Protein AF-A0A7C2X4K6-F1 (afdb_monomer)

Mean predicted aligned error: 15.45 Å

Structure (mmCIF, N/CA/C/O backbone):
data_AF-A0A7C2X4K6-F1
#
_entry.id   AF-A0A7C2X4K6-F1
#
loop_
_atom_site.group_PDB
_atom_site.id
_atom_site.type_symbol
_atom_site.label_atom_id
_atom_site.label_alt_id
_atom_site.label_comp_id
_atom_site.label_asym_id
_atom_site.label_entity_id
_atom_site.label_seq_id
_atom_site.pdbx_PDB_ins_code
_atom_site.Cartn_x
_atom_site.Cartn_y
_atom_site.Cartn_z
_atom_site.occupancy
_atom_site.B_iso_or_equiv
_atom_site.auth_seq_id
_atom_site.auth_comp_id
_atom_site.auth_asym_id
_atom_site.auth_atom_id
_atom_site.pdbx_PDB_model_num
ATOM 1 N N . MET A 1 1 ? -9.372 -6.568 26.313 1.00 75.56 1 MET A N 1
ATOM 2 C CA . MET A 1 1 ? -8.777 -7.302 25.176 1.00 75.56 1 MET A CA 1
ATOM 3 C C . MET A 1 1 ? -9.116 -6.510 23.933 1.00 75.56 1 MET A C 1
ATOM 5 O O . MET A 1 1 ? -10.220 -5.980 23.898 1.00 75.56 1 MET A O 1
ATOM 9 N N . ILE A 1 2 ? -8.172 -6.351 23.006 1.00 80.12 2 ILE A N 1
ATOM 10 C CA . ILE A 1 2 ? -8.433 -5.641 21.749 1.00 80.12 2 ILE A CA 1
ATOM 11 C C . ILE A 1 2 ? -9.393 -6.490 20.924 1.00 80.12 2 ILE A C 1
ATOM 13 O O . ILE A 1 2 ? -9.196 -7.697 20.792 1.00 80.12 2 ILE A O 1
ATOM 17 N N . GLU A 1 3 ? -10.441 -5.860 20.421 1.00 83.19 3 GLU A N 1
ATOM 18 C CA . GLU A 1 3 ? -11.445 -6.484 19.577 1.00 83.19 3 GLU A CA 1
ATOM 19 C C . GLU A 1 3 ? -11.266 -5.995 18.146 1.00 83.19 3 GLU A C 1
ATOM 21 O O . GLU A 1 3 ? -11.247 -4.792 17.902 1.00 83.19 3 GLU A O 1
ATOM 26 N N . ARG A 1 4 ? -11.138 -6.931 17.205 1.00 82.12 4 ARG A N 1
ATOM 27 C CA . ARG A 1 4 ? -11.070 -6.617 15.780 1.00 82.12 4 ARG A CA 1
ATOM 28 C C . ARG A 1 4 ? -12.475 -6.689 15.199 1.00 82.12 4 ARG A C 1
ATOM 30 O O . ARG A 1 4 ? -13.065 -7.771 15.164 1.00 82.12 4 ARG A O 1
ATOM 37 N N . LEU A 1 5 ? -13.005 -5.548 14.771 1.00 79.75 5 LEU A N 1
ATOM 38 C CA . LEU A 1 5 ? -14.322 -5.488 14.146 1.00 79.75 5 LEU A CA 1
ATOM 39 C C . LEU A 1 5 ? -14.233 -6.034 12.718 1.00 79.75 5 LEU A C 1
ATOM 41 O O . LEU A 1 5 ? -13.248 -5.805 12.013 1.00 79.75 5 LEU A O 1
ATOM 45 N N . GLN A 1 6 ? -15.267 -6.759 12.291 1.00 74.69 6 GLN A N 1
ATOM 46 C CA . GLN A 1 6 ? -15.377 -7.154 10.889 1.00 74.69 6 GLN A CA 1
ATOM 47 C C . GLN A 1 6 ? -15.627 -5.900 10.036 1.00 74.69 6 GLN A C 1
ATOM 49 O O . GLN A 1 6 ? -16.469 -5.082 10.428 1.00 74.69 6 GLN A O 1
ATOM 54 N N . PRO A 1 7 ? -14.926 -5.730 8.901 1.00 68.62 7 PRO A N 1
ATOM 55 C CA . PRO A 1 7 ? -15.076 -4.567 8.025 1.00 68.62 7 PRO A CA 1
ATOM 56 C C . PRO A 1 7 ? -16.526 -4.244 7.644 1.00 68.62 7 PRO A C 1
ATOM 58 O O . PRO A 1 7 ? -16.911 -3.082 7.601 1.00 68.62 7 PRO A O 1
ATOM 61 N N . ASP A 1 8 ? -17.347 -5.267 7.416 1.00 71.19 8 ASP A N 1
ATOM 62 C CA . ASP A 1 8 ? -18.755 -5.180 7.017 1.00 71.19 8 ASP A CA 1
ATOM 63 C C . ASP A 1 8 ? -19.734 -5.058 8.201 1.00 71.19 8 ASP A C 1
ATOM 65 O O . ASP A 1 8 ? -20.949 -4.971 8.009 1.00 71.19 8 ASP A O 1
ATOM 69 N N . SER A 1 9 ? -19.237 -5.035 9.441 1.00 81.31 9 SER A N 1
ATOM 70 C CA . SER A 1 9 ? -20.088 -4.872 10.618 1.00 81.31 9 SER A CA 1
ATOM 71 C C . SER A 1 9 ? -20.684 -3.464 10.692 1.00 81.31 9 SER A C 1
ATOM 73 O O . SER A 1 9 ? -20.028 -2.474 10.374 1.00 81.31 9 SER A O 1
ATOM 75 N N . ALA A 1 10 ? -21.920 -3.361 11.191 1.00 85.31 10 ALA A N 1
ATOM 76 C CA . ALA A 1 10 ? -22.617 -2.078 11.323 1.00 85.31 10 ALA A CA 1
ATOM 77 C C . ALA A 1 10 ? -21.832 -1.046 12.153 1.00 85.31 10 ALA A C 1
ATOM 79 O O . ALA A 1 10 ? -21.874 0.143 11.857 1.00 85.31 10 ALA A O 1
ATOM 80 N N . GLU A 1 11 ? -21.098 -1.496 13.175 1.00 85.19 11 GLU A N 1
ATOM 81 C CA . GLU A 1 11 ? -20.270 -0.613 14.001 1.00 85.19 11 GLU A CA 1
ATOM 82 C C . GLU A 1 11 ? -19.031 -0.116 13.243 1.00 85.19 11 GLU A C 1
ATOM 84 O O . GLU A 1 11 ? -18.727 1.072 13.308 1.00 85.19 11 GLU A O 1
ATOM 89 N N . ALA A 1 12 ? -18.346 -0.984 12.486 1.00 80.94 12 ALA A N 1
ATOM 90 C CA . ALA A 1 12 ? -17.223 -0.563 11.649 1.00 80.94 12 ALA A CA 1
ATOM 91 C C . ALA A 1 12 ? -17.677 0.442 10.579 1.00 80.94 12 ALA A C 1
ATOM 93 O O . ALA A 1 12 ? -17.056 1.488 10.432 1.00 80.94 12 ALA A O 1
ATOM 94 N N . GLN A 1 13 ? -18.798 0.173 9.902 1.00 80.94 13 GLN A N 1
ATOM 95 C CA . GLN A 1 13 ? -19.376 1.077 8.901 1.00 80.94 13 GLN A CA 1
ATOM 96 C C . GLN A 1 13 ? -19.767 2.436 9.497 1.00 80.94 13 GLN A C 1
ATOM 98 O O . GLN A 1 13 ? -19.443 3.468 8.921 1.00 80.94 13 GLN A O 1
ATOM 103 N N . GLN A 1 14 ? -20.354 2.459 10.699 1.00 84.94 14 GLN A N 1
ATOM 104 C CA . GLN A 1 14 ? -20.671 3.715 11.381 1.00 84.94 14 GLN A CA 1
ATOM 105 C C . GLN A 1 14 ? -19.418 4.564 11.658 1.00 84.94 14 GLN A C 1
ATOM 107 O O . GLN A 1 14 ? -19.422 5.766 11.401 1.00 84.94 14 GLN A O 1
ATOM 112 N N . ILE A 1 15 ? -18.341 3.955 12.168 1.00 82.19 15 ILE A N 1
ATOM 113 C CA . ILE A 1 15 ? -17.080 4.666 12.444 1.00 82.19 15 ILE A CA 1
ATOM 114 C C . ILE A 1 15 ? -16.524 5.299 11.159 1.00 82.19 15 ILE A C 1
ATOM 116 O O . ILE A 1 15 ? -16.006 6.415 11.182 1.00 82.19 15 ILE A O 1
ATOM 120 N N . LEU A 1 16 ? -16.650 4.597 10.034 1.00 75.62 16 LEU A N 1
ATOM 121 C CA . LEU A 1 16 ? -16.158 5.041 8.732 1.00 75.62 16 LEU A CA 1
ATOM 122 C C . LEU A 1 16 ? -16.974 6.185 8.150 1.00 75.62 16 LEU A C 1
ATOM 124 O O . LEU A 1 16 ? -16.393 7.165 7.687 1.00 75.62 16 LEU A O 1
ATOM 128 N N . ASP A 1 17 ? -18.298 6.081 8.196 1.00 77.81 17 ASP A N 1
ATOM 129 C CA . ASP A 1 17 ? -19.193 7.129 7.710 1.00 77.81 17 ASP A CA 1
ATOM 130 C C . ASP A 1 17 ? -18.960 8.438 8.471 1.00 77.81 17 ASP A C 1
ATOM 132 O O . ASP A 1 17 ? -18.853 9.512 7.873 1.00 77.81 17 ASP A O 1
ATOM 136 N N . GLU A 1 18 ? -18.813 8.348 9.795 1.00 82.19 18 GLU A N 1
ATOM 137 C CA . GLU A 1 18 ? -18.522 9.502 10.641 1.00 82.19 18 GLU A CA 1
ATOM 138 C C . GLU A 1 18 ? -17.119 10.065 10.381 1.00 82.19 18 GLU A C 1
ATOM 140 O O . GLU A 1 18 ? -16.948 11.284 10.329 1.00 82.19 18 GLU A O 1
ATOM 145 N N . PHE A 1 19 ? -16.117 9.213 10.150 1.00 75.75 19 PHE A N 1
ATOM 146 C CA . PHE A 1 19 ? -14.795 9.661 9.717 1.00 75.75 19 PHE A CA 1
ATOM 147 C C . PHE A 1 19 ? -14.870 10.451 8.399 1.00 75.75 19 PHE A C 1
ATOM 149 O O . PHE A 1 19 ? -14.392 11.583 8.330 1.00 75.75 19 PHE A O 1
ATOM 156 N N . VAL A 1 20 ? -15.508 9.890 7.366 1.00 70.44 20 VAL A N 1
ATOM 157 C CA . VAL A 1 20 ? -15.631 10.529 6.046 1.00 70.44 20 VAL A CA 1
ATOM 158 C C . VAL A 1 20 ? -16.374 11.862 6.151 1.00 70.44 20 VAL A C 1
ATOM 160 O O . VAL A 1 20 ? -15.978 12.835 5.507 1.00 70.44 20 VAL A O 1
ATOM 163 N N . ALA A 1 21 ? -17.426 11.932 6.972 1.00 75.00 21 ALA A N 1
ATOM 164 C CA . ALA A 1 21 ? -18.168 13.166 7.210 1.00 75.00 21 ALA A CA 1
ATOM 165 C C . ALA A 1 21 ? -17.294 14.254 7.860 1.00 75.00 21 ALA A C 1
ATOM 167 O O . ALA A 1 21 ? -17.234 15.370 7.344 1.00 75.00 21 ALA A O 1
ATOM 168 N N . ASN A 1 22 ? -16.573 13.919 8.936 1.00 72.50 22 ASN A N 1
ATOM 169 C CA . ASN A 1 22 ? -15.682 14.855 9.633 1.00 72.50 22 ASN A CA 1
ATOM 170 C C . ASN A 1 22 ? -14.521 15.317 8.736 1.00 72.50 22 ASN A C 1
ATOM 172 O O . ASN A 1 22 ? -14.192 16.502 8.690 1.00 72.50 22 ASN A O 1
ATOM 176 N N . TYR A 1 23 ? -13.918 14.399 7.977 1.00 66.00 23 TYR A N 1
ATOM 177 C CA . TYR A 1 23 ? -12.824 14.729 7.067 1.00 66.00 23 TYR A CA 1
ATOM 178 C C . TYR A 1 23 ? -13.276 15.701 5.967 1.00 66.00 23 TYR A C 1
ATOM 180 O O . TYR A 1 23 ? -12.577 16.668 5.675 1.00 66.00 23 TYR A O 1
ATOM 188 N N . LYS A 1 24 ? -14.475 15.502 5.396 1.00 64.31 24 LYS A N 1
ATOM 189 C CA . LYS A 1 24 ? -15.067 16.421 4.404 1.00 64.31 24 LYS A CA 1
ATOM 190 C C . LYS A 1 24 ? -15.388 17.801 4.972 1.00 64.31 24 LYS A C 1
ATOM 192 O O . LYS A 1 24 ? -15.333 18.779 4.230 1.00 64.31 24 LYS A O 1
ATOM 197 N N . GLU A 1 25 ? -15.727 17.894 6.256 1.00 71.56 25 GLU A N 1
ATOM 198 C CA . GLU A 1 25 ? -15.922 19.182 6.930 1.00 71.56 25 GLU A CA 1
ATOM 199 C C . GLU A 1 25 ? -14.597 19.947 7.063 1.00 71.56 25 GLU A C 1
ATOM 201 O O . GLU A 1 25 ? -14.549 21.155 6.826 1.00 71.56 25 GLU A O 1
ATOM 206 N N . GLN A 1 26 ? -13.509 19.241 7.385 1.00 63.34 26 GLN A N 1
ATOM 207 C CA . GLN A 1 26 ? -12.184 19.836 7.556 1.00 63.34 26 GLN A CA 1
ATOM 208 C C . GLN A 1 26 ? -11.479 20.144 6.222 1.00 63.34 26 GLN A C 1
ATOM 210 O O . GLN A 1 26 ? -10.789 21.159 6.111 1.00 63.34 26 GLN A O 1
ATOM 215 N N . TYR A 1 27 ? -11.678 19.299 5.207 1.00 57.16 27 TYR A N 1
ATOM 216 C CA . TYR A 1 27 ? -11.075 19.400 3.876 1.00 57.16 27 TYR A CA 1
ATOM 217 C C . TYR A 1 27 ? -12.158 19.267 2.788 1.00 57.16 27 TYR A C 1
ATOM 219 O O . TYR A 1 27 ? -12.350 18.182 2.229 1.00 57.16 27 TYR A O 1
ATOM 227 N N . PRO A 1 28 ? -12.889 20.354 2.466 1.00 52.50 28 PRO A N 1
ATOM 228 C CA . PRO A 1 28 ? -14.016 20.300 1.540 1.00 52.50 28 PRO A CA 1
ATOM 229 C C . PRO A 1 28 ? -13.570 19.917 0.124 1.00 52.50 28 PRO A C 1
ATOM 231 O O . PRO A 1 28 ? -12.911 20.694 -0.567 1.00 52.50 28 PRO A O 1
ATOM 234 N N . THR A 1 29 ? -13.954 18.724 -0.324 1.00 47.16 29 THR A N 1
ATOM 235 C CA . THR A 1 29 ? -13.750 18.244 -1.696 1.00 47.16 29 THR A CA 1
ATOM 236 C C . THR A 1 29 ? -14.906 17.349 -2.137 1.00 47.16 29 THR A C 1
ATOM 238 O O . THR A 1 29 ? -15.540 16.676 -1.319 1.00 47.16 29 THR A O 1
ATOM 241 N N . GLU A 1 30 ? -15.163 17.307 -3.442 1.00 37.09 30 GLU A N 1
ATOM 242 C CA . GLU A 1 30 ? -16.174 16.437 -4.054 1.00 37.09 30 GLU A CA 1
ATOM 243 C C . GLU A 1 30 ? -15.650 15.012 -4.334 1.00 37.09 30 GLU A C 1
ATOM 245 O O . GLU A 1 30 ? -16.451 14.108 -4.557 1.00 37.09 30 GLU A O 1
ATOM 250 N N . TYR A 1 31 ? -14.329 14.785 -4.261 1.00 36.53 31 TYR A N 1
ATOM 251 C CA . TYR A 1 31 ? -13.666 13.574 -4.777 1.00 36.53 31 TYR A CA 1
ATOM 252 C C . TYR A 1 31 ? -13.069 12.633 -3.713 1.00 36.53 31 TYR A C 1
ATOM 254 O O . TYR A 1 31 ? -12.234 11.802 -4.048 1.00 36.53 31 TYR A O 1
ATOM 262 N N . MET A 1 32 ? -13.477 12.719 -2.439 1.00 44.62 32 MET A N 1
ATOM 263 C CA . MET A 1 32 ? -12.910 11.864 -1.377 1.00 44.62 32 MET A CA 1
ATOM 264 C C . MET A 1 32 ? -13.928 10.953 -0.672 1.00 44.62 32 MET A C 1
ATOM 266 O O . MET A 1 32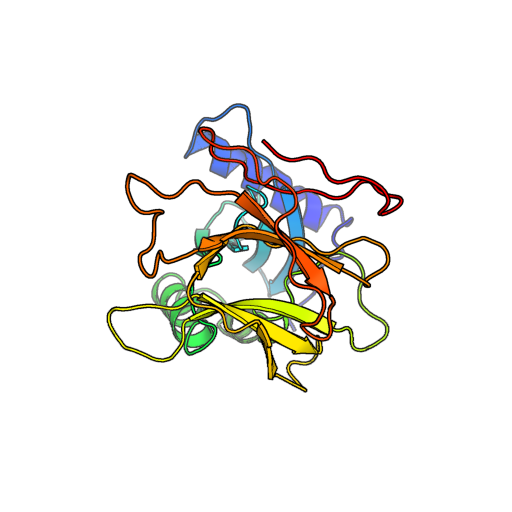 ? -15.050 11.352 -0.337 1.00 44.62 32 MET A O 1
ATOM 270 N N . GLY A 1 33 ? -13.485 9.722 -0.414 1.00 46.94 33 GLY A N 1
ATOM 271 C CA . GLY A 1 33 ? -14.097 8.672 0.405 1.00 46.94 33 GLY A CA 1
ATOM 272 C C . GLY A 1 33 ? -12.994 7.707 0.851 1.00 46.94 33 GLY A C 1
ATOM 273 O O . GLY A 1 33 ? -11.884 7.811 0.352 1.00 46.94 33 GLY A O 1
ATOM 274 N N . MET A 1 34 ? -13.237 6.791 1.790 1.00 51.41 34 MET A N 1
ATOM 275 C CA . MET A 1 34 ? -12.218 5.776 2.085 1.00 51.41 34 MET A CA 1
ATOM 276 C C . MET A 1 34 ? -12.050 4.865 0.862 1.00 51.41 34 MET A C 1
ATOM 278 O O . MET A 1 34 ? -12.956 4.101 0.540 1.00 51.41 34 MET A O 1
ATOM 282 N N . ALA A 1 35 ? -10.913 4.970 0.178 1.00 47.16 35 ALA A N 1
ATOM 283 C CA . ALA A 1 35 ? -10.572 4.150 -0.976 1.00 47.16 35 ALA A CA 1
ATOM 284 C C . ALA A 1 35 ? -10.356 2.685 -0.572 1.00 47.16 35 ALA A C 1
ATOM 286 O O . ALA A 1 35 ? -10.814 1.780 -1.267 1.00 47.16 35 ALA A O 1
ATOM 287 N N . ILE A 1 36 ? -9.700 2.445 0.572 1.00 57.28 36 ILE A N 1
ATOM 288 C CA . ILE A 1 36 ? -9.459 1.094 1.093 1.00 57.28 36 ILE A CA 1
ATOM 289 C C . ILE A 1 36 ? -9.599 1.073 2.618 1.00 57.28 36 ILE A C 1
ATOM 291 O O . ILE A 1 36 ? -8.954 1.849 3.318 1.00 57.28 36 ILE A O 1
ATOM 295 N N . LEU A 1 37 ? -10.422 0.159 3.140 1.00 64.50 37 LEU A N 1
ATOM 296 C CA . LEU A 1 37 ? -10.503 -0.155 4.567 1.00 64.50 37 LEU A CA 1
ATOM 297 C C . LEU A 1 37 ? -9.725 -1.430 4.849 1.00 64.50 37 LEU A C 1
ATOM 299 O O . LEU A 1 37 ? -10.022 -2.481 4.279 1.00 64.50 37 LEU A O 1
ATOM 303 N N . HIS A 1 38 ? -8.794 -1.363 5.791 1.00 64.88 38 HIS A N 1
ATOM 304 C CA . HIS A 1 38 ? -7.966 -2.515 6.111 1.00 64.88 38 HIS A CA 1
ATOM 305 C C . HIS A 1 38 ? -8.288 -3.121 7.462 1.00 64.88 38 HIS A C 1
ATOM 307 O O . HIS A 1 38 ? -8.428 -4.340 7.576 1.00 64.88 38 HIS A O 1
ATOM 313 N N . ARG A 1 39 ? -8.410 -2.288 8.495 1.00 74.00 39 ARG A N 1
ATOM 314 C CA . ARG A 1 39 ? -8.625 -2.781 9.851 1.00 74.00 39 ARG A CA 1
ATOM 315 C C . ARG A 1 39 ? -9.369 -1.766 10.695 1.00 74.00 39 ARG A C 1
ATOM 317 O O . ARG A 1 39 ? -9.148 -0.567 10.571 1.00 74.00 39 ARG A O 1
ATOM 324 N N . VAL A 1 40 ? -10.205 -2.280 11.592 1.00 81.94 40 VAL A N 1
ATOM 325 C CA . VAL A 1 40 ? -10.802 -1.517 12.686 1.00 81.94 40 VAL A CA 1
ATOM 326 C C . VAL A 1 40 ? -10.590 -2.300 13.977 1.00 81.94 40 VAL A C 1
ATOM 328 O O . VAL A 1 40 ? -11.118 -3.403 14.138 1.00 81.94 40 VAL A O 1
ATOM 331 N N . ASP A 1 41 ? -9.802 -1.743 14.889 1.00 84.69 41 ASP A N 1
ATOM 332 C CA . ASP A 1 41 ? -9.606 -2.288 16.230 1.00 84.69 41 ASP A CA 1
ATOM 333 C C . ASP A 1 41 ? -10.291 -1.427 17.270 1.00 84.69 41 ASP A C 1
ATOM 335 O O . ASP A 1 41 ? -10.296 -0.204 17.169 1.00 84.69 41 ASP A O 1
ATOM 339 N N . ARG A 1 42 ? -10.786 -2.070 18.323 1.00 87.62 42 ARG A N 1
ATOM 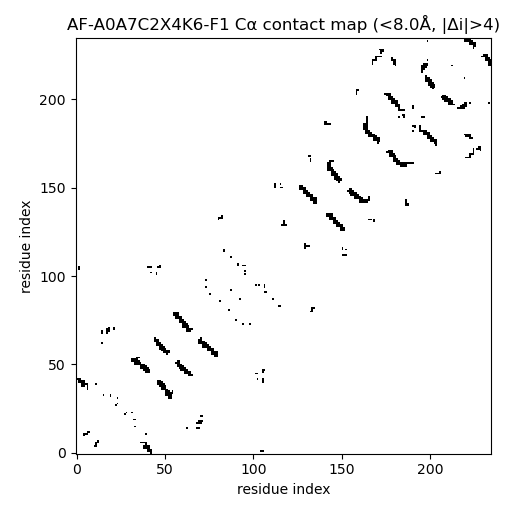340 C CA . ARG A 1 42 ? -11.417 -1.411 19.457 1.00 87.62 42 ARG A CA 1
ATOM 341 C C . ARG A 1 42 ? -10.816 -1.872 20.773 1.00 87.62 42 ARG A C 1
ATOM 343 O O . ARG A 1 42 ? -10.568 -3.059 20.991 1.00 87.62 42 ARG A O 1
ATOM 350 N N . LEU A 1 43 ? -10.673 -0.935 21.704 1.00 85.12 43 LEU A N 1
ATOM 351 C CA . LEU A 1 43 ? -10.428 -1.227 23.110 1.00 85.12 43 LEU A CA 1
ATOM 352 C C . LEU A 1 43 ? -11.164 -0.214 23.994 1.00 85.12 43 LEU A C 1
ATOM 354 O O . LEU A 1 43 ? -10.738 0.927 24.164 1.00 85.12 43 LEU A O 1
ATOM 358 N N . GLY A 1 44 ? -12.275 -0.653 24.589 1.00 88.81 44 GLY A N 1
ATOM 359 C CA . GLY A 1 44 ? -13.144 0.225 25.374 1.00 88.81 44 GLY A CA 1
ATOM 360 C C . GLY A 1 44 ? -13.863 1.238 24.481 1.00 88.81 44 GLY A C 1
ATOM 361 O O . GLY A 1 44 ? -14.516 0.850 23.517 1.00 88.81 44 GLY A O 1
ATOM 362 N N . GLU A 1 45 ? -13.748 2.525 24.807 1.00 93.06 45 GLU A N 1
ATOM 363 C CA . GLU A 1 45 ? -14.319 3.621 24.005 1.00 93.06 45 GLU A CA 1
ATOM 364 C C . GLU A 1 45 ? -13.454 3.989 22.794 1.00 93.06 45 GLU A C 1
ATOM 366 O O . GLU A 1 45 ? -13.895 4.752 21.942 1.00 93.06 45 GLU A O 1
ATOM 371 N N . TRP A 1 46 ? -12.227 3.478 22.712 1.00 92.12 46 TRP A N 1
ATOM 372 C CA . TRP A 1 46 ? -11.283 3.853 21.669 1.00 92.12 46 TRP A CA 1
ATOM 373 C C . TRP A 1 46 ? -11.329 2.883 20.508 1.00 92.12 46 TRP A C 1
ATOM 375 O O . TRP A 1 46 ? -11.377 1.668 20.713 1.00 92.12 46 TRP A O 1
ATOM 385 N N . SER A 1 47 ? -11.277 3.437 19.303 1.00 90.50 47 SER A N 1
ATOM 386 C CA . SER A 1 47 ? -11.148 2.691 18.061 1.00 90.50 47 SER A CA 1
ATOM 387 C C . SER A 1 47 ? -10.008 3.258 17.228 1.00 90.50 47 SER A C 1
ATOM 389 O O . SER A 1 47 ? -9.789 4.470 17.216 1.00 90.50 47 SER A O 1
ATOM 391 N N . VAL A 1 48 ? -9.287 2.383 16.537 1.00 87.06 48 VAL A N 1
ATOM 392 C CA . VAL A 1 48 ? -8.287 2.761 15.541 1.00 87.06 48 VAL A CA 1
ATOM 393 C C . VAL A 1 48 ? -8.659 2.121 14.216 1.00 87.06 48 VAL A C 1
ATOM 395 O O . VAL A 1 48 ? -8.916 0.918 14.152 1.00 87.06 48 VAL A O 1
ATOM 398 N N . VAL A 1 49 ? -8.708 2.941 13.173 1.00 82.19 49 VAL A N 1
ATOM 399 C CA . VAL A 1 49 ? -8.947 2.520 11.796 1.00 82.19 49 VAL A CA 1
ATOM 400 C C . VAL A 1 49 ? -7.652 2.673 11.015 1.00 82.19 49 VAL A C 1
ATOM 402 O O . VAL A 1 49 ? -6.998 3.712 11.111 1.00 82.19 49 VAL A O 1
ATOM 405 N N . THR A 1 50 ? -7.298 1.654 10.234 1.00 78.38 50 THR A N 1
ATOM 406 C CA . THR A 1 50 ? -6.237 1.749 9.228 1.00 78.38 50 THR A CA 1
ATOM 407 C C . THR A 1 50 ? -6.824 1.580 7.831 1.00 78.38 50 THR A C 1
ATOM 409 O O . THR A 1 50 ? -7.650 0.690 7.588 1.00 78.38 50 THR A O 1
ATOM 412 N N . GLY A 1 51 ? -6.435 2.467 6.920 1.00 69.06 51 GLY A N 1
ATOM 413 C CA . GLY A 1 51 ? -7.099 2.643 5.631 1.00 69.06 51 GLY A CA 1
ATOM 414 C C . GLY A 1 51 ? -6.247 3.386 4.604 1.00 69.06 51 GLY A C 1
ATOM 415 O O . GLY A 1 51 ? -5.080 3.677 4.850 1.00 69.06 51 GLY A O 1
ATOM 416 N N . SER A 1 52 ? -6.860 3.711 3.472 1.00 66.19 52 SER A N 1
ATOM 417 C CA . SER A 1 52 ? -6.378 4.694 2.502 1.00 66.19 52 SER A CA 1
ATOM 418 C C . SER A 1 52 ? -7.551 5.554 2.039 1.00 66.19 52 SER A C 1
ATOM 420 O O . SER A 1 52 ? -8.590 5.012 1.667 1.00 66.19 52 SER A O 1
ATOM 422 N N . ILE A 1 53 ? -7.411 6.878 2.073 1.00 57.28 53 ILE A N 1
ATOM 423 C CA . ILE A 1 53 ? -8.444 7.849 1.675 1.00 57.28 53 ILE A CA 1
ATOM 424 C C . ILE A 1 53 ? -8.320 8.212 0.195 1.00 57.28 53 ILE A C 1
ATOM 426 O O . ILE A 1 53 ? -9.320 8.298 -0.504 1.00 57.28 53 ILE A O 1
ATOM 430 N N . ALA A 1 54 ? -7.099 8.405 -0.301 1.00 49.12 54 ALA A N 1
ATOM 431 C CA . ALA A 1 54 ? -6.854 8.804 -1.690 1.00 49.12 54 ALA A CA 1
ATOM 432 C C . ALA A 1 54 ? -6.347 7.651 -2.573 1.00 49.12 54 ALA A C 1
ATOM 434 O O . ALA A 1 54 ? -6.085 7.858 -3.749 1.00 49.12 54 ALA A O 1
ATOM 435 N N . GLY A 1 55 ? -6.165 6.448 -2.014 1.00 46.91 55 GLY A N 1
ATOM 436 C CA . GLY A 1 55 ? -5.522 5.315 -2.695 1.00 46.91 55 GLY A CA 1
ATOM 437 C C . GLY A 1 55 ? -3.991 5.405 -2.730 1.00 46.91 55 GLY A C 1
ATOM 438 O O . GLY A 1 55 ? -3.323 4.386 -2.861 1.00 46.91 55 GLY A O 1
ATOM 439 N N . GLU A 1 56 ? -3.436 6.602 -2.533 1.00 48.88 56 GLU A N 1
ATOM 440 C CA . GLU A 1 56 ? -2.004 6.895 -2.664 1.00 48.88 56 GLU A CA 1
ATOM 441 C C . GLU A 1 56 ? -1.246 6.941 -1.326 1.00 48.88 56 GLU A C 1
ATOM 443 O O . GLU A 1 56 ? -0.067 7.260 -1.313 1.00 48.88 56 GLU A O 1
ATOM 448 N N . GLY A 1 57 ? -1.869 6.624 -0.185 1.00 53.38 57 GLY A N 1
ATOM 449 C CA . GLY A 1 57 ? -1.199 6.669 1.126 1.00 53.38 57 GLY A CA 1
ATOM 450 C C . GLY A 1 57 ? -1.859 5.805 2.198 1.00 53.38 57 GLY A C 1
ATOM 451 O O . GLY A 1 57 ? -2.923 5.228 1.964 1.00 53.38 57 GLY A O 1
ATOM 452 N N . LYS A 1 58 ? -1.216 5.687 3.366 1.00 68.19 58 LYS A N 1
ATOM 453 C CA . LYS A 1 58 ? -1.722 4.906 4.507 1.00 68.19 58 LYS A CA 1
ATOM 454 C C . LYS A 1 58 ? -2.235 5.848 5.585 1.00 68.19 58 LYS A C 1
ATOM 456 O O . LYS A 1 58 ? -1.505 6.700 6.075 1.00 68.19 58 LYS A O 1
ATOM 461 N N . ASP A 1 59 ? -3.476 5.655 5.986 1.00 73.50 59 ASP A N 1
ATOM 462 C CA . ASP A 1 59 ? -4.155 6.495 6.956 1.00 73.50 59 ASP A CA 1
ATOM 463 C C . ASP A 1 59 ? -4.363 5.734 8.260 1.00 73.50 59 ASP A C 1
ATOM 465 O O . ASP A 1 59 ? -4.868 4.607 8.262 1.00 73.50 59 ASP A O 1
ATOM 469 N N . ILE A 1 60 ? -3.986 6.361 9.373 1.00 81.38 60 ILE A N 1
ATOM 470 C CA . ILE A 1 60 ? -4.288 5.890 10.724 1.00 81.38 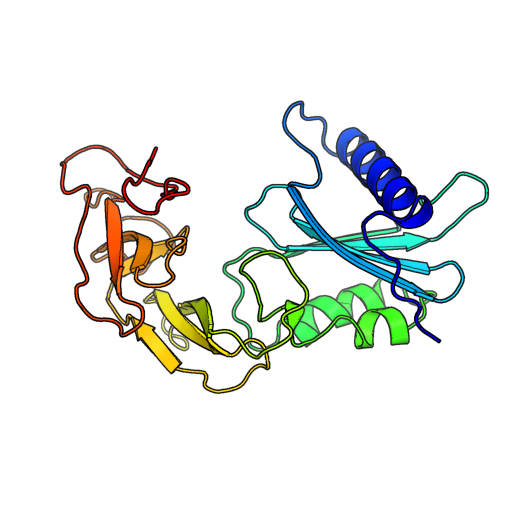60 ILE A CA 1
ATOM 471 C C . ILE A 1 60 ? -5.198 6.910 11.382 1.00 81.38 60 ILE A C 1
ATOM 473 O O . ILE A 1 60 ? -4.850 8.081 11.536 1.00 81.38 60 ILE A O 1
ATOM 477 N N . ILE A 1 61 ? -6.370 6.445 11.792 1.00 82.38 61 ILE A N 1
ATOM 478 C CA . ILE A 1 61 ? -7.413 7.274 12.380 1.00 82.38 61 ILE A CA 1
ATOM 479 C C . ILE A 1 61 ? -7.679 6.748 13.780 1.00 82.38 61 ILE A C 1
ATOM 481 O O . ILE A 1 61 ? -8.062 5.592 13.947 1.00 82.38 61 ILE A O 1
ATOM 485 N N . ALA A 1 62 ? -7.517 7.600 14.784 1.00 88.75 62 ALA A N 1
ATOM 486 C CA . ALA A 1 62 ? -7.945 7.315 16.142 1.00 88.75 62 ALA A CA 1
ATOM 487 C C . ALA A 1 62 ? -9.272 8.028 16.412 1.00 88.75 62 ALA A C 1
ATOM 489 O O . ALA A 1 62 ? -9.391 9.242 16.230 1.00 88.75 62 ALA A O 1
ATOM 490 N N . ALA A 1 63 ? -10.262 7.276 16.881 1.00 90.00 63 ALA A N 1
ATOM 491 C CA . ALA A 1 63 ? -11.572 7.793 17.243 1.00 90.00 63 ALA A CA 1
ATOM 492 C C . ALA A 1 63 ? -11.951 7.353 18.655 1.00 90.00 63 ALA A C 1
ATOM 494 O O . ALA A 1 63 ? -11.686 6.221 19.076 1.00 90.00 63 ALA A O 1
ATOM 495 N N . ARG A 1 64 ? -12.623 8.244 19.380 1.00 92.88 64 ARG A N 1
ATOM 496 C CA . ARG A 1 64 ? -13.157 7.961 20.709 1.00 92.88 64 ARG A CA 1
ATOM 497 C C . ARG A 1 64 ? -14.673 8.039 20.677 1.00 92.88 64 ARG A C 1
ATOM 499 O O . ARG A 1 64 ? -15.240 9.074 20.348 1.00 92.88 64 ARG A O 1
ATOM 506 N N . LYS A 1 65 ? -15.333 6.957 21.075 1.00 91.88 65 LYS A N 1
ATOM 507 C CA . LYS A 1 65 ? -16.787 6.880 21.187 1.00 91.88 65 LYS A CA 1
ATOM 508 C C . LYS A 1 65 ? -17.310 7.886 22.213 1.00 91.88 65 LYS A C 1
ATOM 510 O O . LYS A 1 65 ? -16.809 7.982 23.330 1.00 91.88 65 LYS A O 1
ATOM 515 N N . THR A 1 66 ? -18.374 8.581 21.841 1.00 89.50 66 THR A N 1
ATOM 516 C CA . THR A 1 66 ? -19.134 9.533 22.653 1.00 89.50 66 THR A CA 1
ATOM 517 C C . THR A 1 66 ? -20.631 9.228 22.545 1.00 89.50 66 THR A C 1
ATOM 519 O O . THR A 1 66 ? -21.056 8.342 21.803 1.00 89.50 66 THR A O 1
ATOM 522 N N . SER A 1 67 ? -21.465 9.988 23.257 1.00 86.94 67 SER A N 1
ATOM 523 C CA . SER A 1 67 ? -22.924 9.920 23.100 1.00 86.94 67 SER A CA 1
ATOM 524 C C . SER A 1 67 ? -23.429 10.428 21.744 1.00 86.94 67 SER A C 1
ATOM 526 O O . SER A 1 67 ? -24.580 10.168 21.406 1.00 86.94 67 SER A O 1
ATOM 528 N N . GLN A 1 68 ? -22.595 11.151 20.992 1.00 81.88 68 GLN A N 1
ATOM 529 C CA . GLN A 1 68 ? -22.912 11.723 19.679 1.00 81.88 68 GLN A CA 1
ATOM 530 C C . GLN A 1 68 ? -22.345 10.890 18.515 1.00 81.88 68 GLN A C 1
ATOM 532 O O . GLN A 1 68 ? -22.613 11.232 17.372 1.00 81.88 68 GLN A O 1
ATOM 537 N N . GLY A 1 69 ? -21.584 9.822 18.794 1.00 85.31 69 GLY A N 1
ATOM 538 C CA . GLY A 1 69 ? -20.905 9.013 17.774 1.00 85.31 69 GLY A CA 1
ATOM 539 C C . GLY A 1 69 ? -19.409 8.836 18.049 1.00 85.31 69 GLY A C 1
ATOM 540 O O . GLY A 1 69 ? -18.978 8.883 19.202 1.00 85.31 69 GLY A O 1
ATOM 541 N N . TYR A 1 70 ? -18.621 8.634 17.003 1.00 85.62 70 TYR A N 1
ATOM 542 C CA . TYR A 1 70 ? -17.175 8.431 16.959 1.00 85.62 70 TYR A CA 1
ATOM 543 C C . TYR A 1 70 ? -16.471 9.623 16.281 1.00 85.62 70 TYR A C 1
ATOM 545 O O . TYR A 1 70 ? -15.963 9.490 15.166 1.00 85.62 70 TYR A O 1
ATOM 553 N N . PRO A 1 71 ? -16.392 10.796 16.938 1.00 85.56 71 PRO A N 1
ATOM 554 C CA . PRO A 1 71 ? -15.599 11.900 16.416 1.00 85.56 71 PRO A CA 1
ATOM 555 C C . PRO A 1 71 ? -14.124 11.502 16.270 1.00 85.56 71 PRO A C 1
ATOM 557 O O . PRO A 1 71 ? -13.552 10.804 17.121 1.00 85.56 71 PRO A O 1
ATOM 560 N N . ILE A 1 72 ? -13.502 11.999 15.200 1.00 84.12 72 ILE A N 1
ATOM 561 C CA . ILE A 1 72 ? -12.062 11.852 14.977 1.00 84.12 72 ILE A CA 1
ATOM 562 C C . ILE A 1 72 ? -11.328 12.553 16.115 1.00 84.12 72 ILE A C 1
ATOM 564 O O . ILE A 1 72 ? -11.598 13.712 16.427 1.00 84.12 72 ILE A O 1
ATOM 568 N N . THR A 1 73 ? -10.404 11.834 16.742 1.00 87.81 73 THR A N 1
ATOM 569 C CA . THR A 1 73 ? -9.539 12.383 17.789 1.00 87.81 73 THR A CA 1
ATOM 570 C C . THR A 1 73 ? -8.148 12.695 17.249 1.00 87.81 73 THR A C 1
ATOM 572 O O . THR A 1 73 ? -7.585 13.728 17.590 1.00 87.81 73 THR A O 1
ATOM 575 N N . GLU A 1 74 ? -7.609 11.837 16.380 1.00 86.88 74 GLU A N 1
ATOM 576 C CA . GLU A 1 74 ? -6.358 12.092 15.661 1.00 86.88 74 GLU A CA 1
ATOM 577 C C . GLU A 1 74 ? -6.362 11.383 14.305 1.00 86.88 74 GLU A C 1
ATOM 579 O O . GLU A 1 74 ? -7.001 10.341 14.132 1.00 86.88 74 GLU A O 1
ATOM 584 N N . PHE A 1 75 ? -5.629 11.954 13.358 1.00 81.94 75 PHE A N 1
ATOM 585 C CA . PHE A 1 75 ? -5.467 11.473 12.002 1.00 81.94 75 PHE A CA 1
ATOM 586 C C . PHE A 1 75 ? -4.008 11.632 11.559 1.00 81.94 75 PHE A C 1
ATOM 588 O O . PHE A 1 75 ? -3.431 12.718 11.628 1.00 81.94 75 PHE A O 1
ATOM 595 N N . ILE A 1 76 ? -3.414 10.543 11.078 1.00 76.94 76 ILE A N 1
ATOM 596 C CA . ILE A 1 76 ? -2.067 10.535 10.508 1.00 76.94 76 ILE A CA 1
ATOM 597 C C . ILE A 1 76 ? -2.150 9.973 9.099 1.00 76.94 76 ILE A C 1
ATOM 599 O O . ILE A 1 76 ? -2.548 8.824 8.911 1.00 76.94 76 ILE A O 1
ATOM 603 N N . HIS A 1 77 ? -1.722 10.787 8.140 1.00 72.56 77 HIS A N 1
ATOM 604 C CA . HIS A 1 77 ? -1.470 10.363 6.775 1.00 72.56 77 HIS A CA 1
ATOM 605 C C . HIS A 1 77 ? 0.009 10.009 6.627 1.00 72.56 77 HIS A C 1
ATOM 607 O O . HIS A 1 77 ? 0.877 10.828 6.934 1.00 72.56 77 HIS A O 1
ATOM 613 N N . ILE A 1 78 ? 0.288 8.798 6.166 1.00 67.62 78 ILE A N 1
ATOM 614 C CA . ILE A 1 78 ? 1.632 8.278 5.928 1.00 67.62 78 ILE A CA 1
ATOM 615 C C . ILE A 1 78 ? 1.822 8.188 4.417 1.00 67.62 78 ILE A C 1
ATOM 617 O O . ILE A 1 78 ? 1.088 7.469 3.730 1.00 67.62 78 ILE A O 1
ATOM 621 N N . MET A 1 79 ? 2.814 8.917 3.907 1.00 56.22 79 MET A N 1
ATOM 622 C CA . MET A 1 79 ? 3.128 8.911 2.482 1.00 56.22 79 MET A CA 1
ATOM 623 C C . MET A 1 79 ? 3.912 7.645 2.091 1.00 56.22 79 MET A C 1
ATOM 625 O O . MET A 1 79 ? 4.707 7.152 2.893 1.00 56.22 79 MET A O 1
ATOM 629 N N . PRO A 1 80 ? 3.750 7.130 0.858 1.00 51.22 80 PRO A N 1
ATOM 630 C CA . PRO A 1 80 ? 4.392 5.888 0.407 1.00 51.22 80 PRO A CA 1
ATOM 631 C C . PRO A 1 80 ? 5.921 5.900 0.436 1.00 51.22 80 PRO A C 1
ATOM 633 O O . PRO A 1 80 ? 6.530 4.839 0.474 1.00 51.22 80 PRO A O 1
ATOM 636 N N . LEU A 1 81 ? 6.532 7.086 0.385 1.00 46.69 81 LEU A N 1
ATOM 637 C CA . LEU A 1 81 ? 7.979 7.281 0.254 1.00 46.69 81 LEU A CA 1
ATOM 638 C C . LEU A 1 81 ? 8.744 7.195 1.591 1.00 46.69 81 LEU A C 1
ATOM 640 O O . LEU A 1 81 ? 9.953 7.418 1.616 1.00 46.69 81 LEU A O 1
ATOM 644 N N . GLU A 1 82 ? 8.076 6.919 2.717 1.00 48.75 82 GLU A N 1
ATOM 645 C CA . GLU A 1 82 ? 8.760 6.779 4.007 1.00 48.75 82 GLU A CA 1
ATOM 646 C C . GLU A 1 82 ? 9.421 5.395 4.139 1.00 48.75 82 GLU A C 1
ATOM 648 O O . GLU A 1 82 ? 8.753 4.364 4.115 1.00 48.75 82 GLU A O 1
ATOM 653 N N . SER A 1 83 ? 10.752 5.381 4.292 1.00 46.41 83 SER A N 1
ATOM 654 C CA . SER A 1 83 ? 11.543 4.169 4.549 1.00 46.41 83 SER A CA 1
ATOM 655 C C . SER A 1 83 ? 10.987 3.368 5.742 1.00 46.41 83 SER A C 1
ATOM 657 O O . SER A 1 83 ? 10.689 3.968 6.782 1.00 46.41 83 SER A O 1
ATOM 659 N N . PRO A 1 84 ? 10.893 2.023 5.646 1.00 50.31 84 PRO A N 1
ATOM 660 C CA . PRO A 1 84 ? 10.388 1.166 6.723 1.00 50.31 84 PRO A CA 1
ATOM 661 C C . PRO A 1 84 ? 11.224 1.236 8.011 1.00 50.31 84 PRO A C 1
ATOM 663 O O . PRO A 1 84 ? 10.714 0.930 9.094 1.00 50.31 84 PRO A O 1
ATOM 666 N N . GLU A 1 85 ? 12.484 1.680 7.949 1.00 46.03 85 GLU A N 1
ATOM 667 C CA . GLU A 1 85 ? 13.319 1.815 9.140 1.00 46.03 85 GLU A CA 1
ATOM 668 C C . GLU A 1 85 ? 12.864 2.984 10.030 1.00 46.03 85 GLU A C 1
ATOM 670 O O . GLU A 1 85 ? 12.992 4.165 9.709 1.00 46.03 85 GLU A O 1
ATOM 675 N N . GLY A 1 86 ? 12.340 2.650 11.213 1.00 49.88 86 GLY A N 1
ATOM 676 C CA . GLY A 1 86 ? 11.935 3.633 12.223 1.00 49.88 86 GLY A CA 1
ATOM 677 C C . GLY A 1 86 ? 10.534 4.225 12.034 1.00 49.88 86 GLY A C 1
ATOM 678 O O . GLY A 1 86 ? 10.127 5.052 12.855 1.00 49.88 86 GLY A O 1
ATOM 679 N N . LEU A 1 87 ? 9.773 3.775 11.028 1.00 55.47 87 LEU A N 1
ATOM 680 C CA . LEU A 1 87 ? 8.366 4.145 10.808 1.00 55.47 87 LEU A CA 1
ATOM 681 C C . LEU A 1 87 ? 7.496 3.820 12.037 1.00 55.47 87 LEU A C 1
ATOM 683 O O . LEU A 1 87 ? 6.672 4.631 12.451 1.00 55.47 87 LEU A O 1
ATOM 687 N N . GLU A 1 88 ? 7.753 2.693 12.709 1.00 51.81 88 GLU A N 1
ATOM 688 C CA . GLU A 1 88 ? 7.058 2.319 13.952 1.00 51.81 88 GLU A CA 1
ATOM 689 C C . GLU A 1 88 ? 7.220 3.361 15.059 1.00 51.81 88 GLU A C 1
ATOM 691 O O . GLU A 1 88 ? 6.241 3.771 15.682 1.00 51.81 88 GLU A O 1
ATOM 696 N N . ILE A 1 89 ? 8.451 3.828 15.287 1.00 52.38 89 ILE A N 1
ATOM 697 C CA . ILE A 1 89 ? 8.737 4.841 16.306 1.00 52.38 89 ILE A CA 1
ATOM 698 C C . ILE A 1 89 ? 8.094 6.168 15.892 1.00 52.38 89 ILE A C 1
ATOM 700 O O . ILE A 1 89 ? 7.453 6.820 16.712 1.00 52.38 89 ILE A O 1
ATOM 704 N N . ARG A 1 90 ? 8.200 6.544 14.612 1.00 60.09 90 ARG A N 1
ATOM 705 C CA . ARG A 1 90 ? 7.661 7.805 14.080 1.00 60.09 90 ARG A CA 1
ATOM 706 C C . ARG A 1 90 ? 6.139 7.878 14.064 1.00 60.09 90 ARG A C 1
ATOM 708 O O . ARG A 1 90 ? 5.617 8.980 14.139 1.00 60.09 90 ARG A O 1
ATOM 715 N N . VAL A 1 91 ? 5.433 6.754 13.982 1.00 65.50 91 VAL A N 1
ATOM 716 C CA . VAL A 1 91 ? 3.963 6.727 13.962 1.00 65.50 91 VAL A CA 1
ATOM 717 C C . VAL A 1 91 ? 3.395 6.529 15.363 1.00 65.50 91 VAL A C 1
ATOM 719 O O . VAL A 1 91 ? 2.495 7.259 15.783 1.00 65.50 91 VAL A O 1
ATOM 722 N N . ILE A 1 92 ? 3.928 5.566 16.120 1.00 67.50 92 ILE A N 1
ATOM 723 C CA . ILE A 1 92 ? 3.385 5.213 17.435 1.00 67.50 92 ILE A CA 1
ATOM 724 C C . ILE A 1 92 ? 3.710 6.299 18.459 1.00 67.50 92 ILE A C 1
ATOM 726 O O . ILE A 1 92 ? 2.841 6.661 19.251 1.00 67.50 92 ILE A O 1
ATOM 730 N N . GLN A 1 93 ? 4.929 6.847 18.456 1.00 70.19 93 GLN A N 1
ATOM 731 C CA . GLN A 1 93 ? 5.323 7.821 19.472 1.00 70.19 93 GLN A CA 1
ATOM 732 C C . GLN A 1 93 ? 4.467 9.101 19.425 1.00 70.19 93 GLN A C 1
ATOM 734 O O . GLN A 1 93 ? 3.941 9.467 20.477 1.00 70.19 93 GLN A O 1
ATOM 739 N N . PRO A 1 94 ? 4.209 9.737 18.265 1.00 74.19 94 PRO A N 1
ATOM 740 C CA . PRO A 1 94 ? 3.302 10.881 18.208 1.00 74.19 94 PRO A CA 1
ATOM 741 C C . PRO A 1 94 ? 1.873 10.548 18.633 1.00 74.19 94 PRO A C 1
ATOM 743 O O . PRO A 1 94 ? 1.246 11.366 19.298 1.00 74.19 94 PRO A O 1
ATOM 746 N N . LEU A 1 95 ? 1.352 9.360 18.304 1.00 76.50 95 LEU A N 1
ATOM 747 C CA . LEU A 1 95 ? 0.024 8.940 18.771 1.00 76.50 95 LEU A CA 1
ATOM 748 C C . LEU A 1 95 ? -0.017 8.824 20.297 1.00 76.50 95 LEU A C 1
ATOM 750 O O . LEU A 1 95 ? -0.949 9.321 20.921 1.00 76.50 95 LEU A O 1
ATOM 754 N N . LEU A 1 96 ? 1.010 8.230 20.908 1.00 77.75 96 LEU A N 1
ATOM 755 C CA . LEU A 1 96 ? 1.116 8.113 22.364 1.00 77.75 96 LEU A CA 1
ATOM 756 C C . LEU A 1 96 ? 1.296 9.471 23.059 1.00 77.75 96 LEU A C 1
ATOM 758 O O . LEU A 1 96 ? 0.774 9.668 24.155 1.00 77.75 96 LEU A O 1
ATOM 762 N N . GLU A 1 97 ? 2.030 10.398 22.441 1.00 81.25 97 GLU A N 1
ATOM 763 C CA . GLU A 1 97 ? 2.252 11.748 22.970 1.00 81.25 97 GLU A CA 1
ATOM 764 C C . GLU A 1 97 ? 0.998 12.621 22.870 1.00 81.25 97 GLU A C 1
ATOM 766 O O . GLU A 1 97 ? 0.689 13.368 23.800 1.00 81.25 97 GLU A O 1
ATOM 771 N N . LYS A 1 98 ? 0.266 12.526 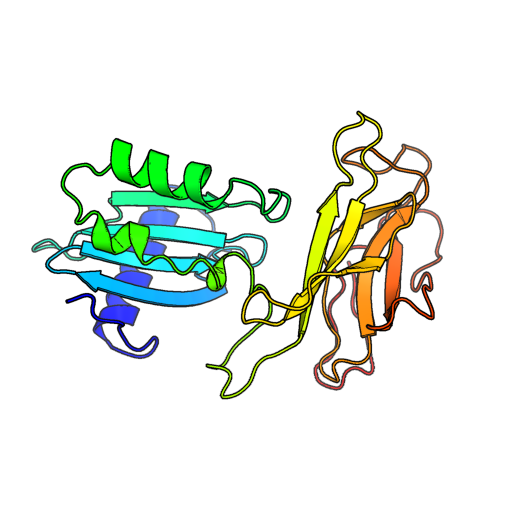21.755 1.00 84.88 98 LYS A N 1
ATOM 772 C CA . LYS A 1 98 ? -0.936 13.327 21.510 1.00 84.88 98 LYS A CA 1
ATOM 773 C C . LYS A 1 98 ? -2.194 12.755 22.156 1.00 84.88 98 LYS A C 1
ATOM 775 O O . LYS A 1 98 ? -3.093 13.527 22.475 1.00 84.88 98 LYS A O 1
ATOM 780 N N . LEU A 1 99 ? -2.254 11.437 22.363 1.00 86.88 99 LEU A N 1
ATOM 781 C CA . LEU A 1 99 ? -3.396 10.730 22.953 1.00 86.88 99 LEU A CA 1
ATOM 782 C C . LEU A 1 99 ? -2.992 9.963 24.228 1.00 86.88 99 LEU A C 1
ATOM 784 O O . LEU A 1 99 ? -3.128 8.737 24.283 1.00 86.88 99 LEU A O 1
ATOM 788 N N . PRO A 1 100 ? -2.507 10.644 25.282 1.00 86.75 100 PRO A N 1
ATOM 789 C CA . PRO A 1 100 ? -2.033 9.979 26.498 1.00 86.75 100 PRO A CA 1
ATOM 790 C C . PRO A 1 100 ? -3.143 9.232 27.260 1.00 86.75 100 PRO A C 1
ATOM 792 O O . PRO A 1 100 ? -2.863 8.307 28.023 1.00 86.75 100 PRO A O 1
ATOM 795 N N . GLU A 1 101 ? -4.405 9.619 27.073 1.00 89.56 101 GLU A N 1
ATOM 796 C CA . GLU A 1 101 ? -5.583 8.958 27.640 1.00 89.56 101 GLU A CA 1
ATOM 797 C C . GLU A 1 101 ? -6.043 7.712 26.866 1.00 89.56 101 GLU A C 1
ATOM 799 O O . GLU A 1 101 ? -6.879 6.949 27.368 1.00 89.56 101 GLU A O 1
ATOM 804 N N . ALA A 1 102 ? -5.542 7.508 25.647 1.00 86.19 102 ALA A N 1
ATOM 805 C CA . ALA A 1 102 ? -5.899 6.355 24.844 1.00 86.19 102 ALA A CA 1
ATOM 806 C C . ALA A 1 102 ? -5.116 5.113 25.315 1.00 86.19 102 ALA A C 1
ATOM 808 O O . ALA A 1 102 ? -3.947 5.205 25.702 1.00 86.19 102 ALA A O 1
ATOM 809 N N . PRO A 1 103 ? -5.734 3.916 25.311 1.00 81.88 103 PRO A N 1
ATOM 810 C CA . PRO A 1 103 ? -5.052 2.694 25.699 1.00 81.88 103 PRO A CA 1
ATOM 811 C C . PRO A 1 103 ? -3.828 2.449 24.816 1.00 81.88 103 PRO A C 1
ATOM 813 O O . PRO A 1 103 ? -3.967 2.149 23.635 1.00 81.88 103 PRO A O 1
ATOM 816 N N . GLN A 1 104 ? -2.631 2.492 25.404 1.00 76.75 104 GLN A N 1
ATOM 817 C CA . GLN A 1 104 ? -1.375 2.303 24.664 1.00 76.75 104 GLN A CA 1
ATOM 818 C C . GLN A 1 104 ? -1.354 0.998 23.858 1.00 76.75 104 GLN A C 1
ATOM 820 O O . GLN A 1 104 ? -0.862 0.970 22.735 1.00 76.75 104 GLN A O 1
ATOM 825 N N . ALA A 1 105 ? -1.971 -0.057 24.405 1.00 74.12 105 ALA A N 1
ATOM 826 C CA . ALA A 1 105 ? -2.116 -1.355 23.752 1.00 74.12 105 ALA A CA 1
ATOM 827 C C . ALA A 1 105 ? -2.784 -1.270 22.368 1.00 74.12 105 ALA A C 1
ATOM 829 O O . ALA A 1 105 ? -2.482 -2.079 21.501 1.00 74.12 105 ALA A O 1
ATOM 830 N N . LEU A 1 106 ? -3.675 -0.297 22.152 1.00 73.50 106 LEU A N 1
ATOM 831 C CA . LEU A 1 106 ? -4.348 -0.093 20.871 1.00 73.50 106 LEU A CA 1
ATOM 832 C C . LEU A 1 106 ? -3.358 0.339 19.777 1.00 73.50 106 LEU A C 1
ATOM 834 O O . LEU A 1 106 ? -3.506 -0.072 18.633 1.00 73.50 106 LEU A O 1
ATOM 838 N N . PHE A 1 107 ? -2.324 1.102 20.144 1.00 71.38 107 PHE A N 1
ATOM 839 C CA . PHE A 1 107 ? -1.300 1.582 19.215 1.00 71.38 107 PHE A CA 1
ATOM 840 C C . PHE A 1 107 ? -0.105 0.639 19.116 1.00 71.38 107 PHE A C 1
ATOM 842 O O . PHE A 1 107 ? 0.432 0.453 18.035 1.00 71.38 107 PHE A O 1
ATOM 849 N N . THR A 1 108 ? 0.290 -0.023 20.206 1.00 60.69 108 THR A N 1
ATOM 850 C CA . THR A 1 108 ? 1.378 -1.017 20.155 1.00 60.69 108 THR A CA 1
ATOM 851 C C . THR A 1 108 ? 0.961 -2.323 19.469 1.00 60.69 108 THR A C 1
ATOM 853 O O . THR A 1 108 ? 1.807 -3.171 19.214 1.00 60.69 108 THR A O 1
ATOM 856 N N . CYS A 1 109 ? -0.337 -2.511 19.194 1.00 56.44 109 CYS A N 1
ATOM 857 C CA . CYS A 1 109 ? -0.878 -3.610 18.386 1.00 56.44 109 CYS A CA 1
ATOM 858 C C . CYS A 1 109 ? -1.287 -3.196 16.958 1.00 56.44 109 CYS A C 1
ATOM 860 O O . CYS A 1 109 ? -1.864 -4.027 16.241 1.00 56.44 109 CYS A O 1
ATOM 862 N N . LEU A 1 110 ? -1.011 -1.948 16.545 1.00 62.62 110 LEU A N 1
ATOM 863 C CA . LEU A 1 110 ? -0.973 -1.583 15.127 1.00 62.62 110 LEU A CA 1
ATOM 864 C C . LEU A 1 110 ? 0.115 -2.455 14.492 1.00 62.62 110 LEU A C 1
ATOM 866 O O . LEU A 1 110 ? 1.293 -2.316 14.801 1.00 62.62 110 LEU A O 1
ATOM 870 N N . ASP A 1 111 ? -0.315 -3.451 13.722 1.00 52.88 111 ASP A N 1
ATOM 871 C CA . ASP A 1 111 ? 0.521 -4.555 13.248 1.00 52.88 111 ASP A CA 1
ATOM 872 C C . ASP A 1 111 ? 1.743 -4.042 12.473 1.00 52.88 111 ASP A C 1
ATOM 874 O O . ASP A 1 111 ? 1.600 -3.404 11.427 1.00 52.88 111 ASP A O 1
ATOM 878 N N . GLN A 1 112 ? 2.933 -4.432 12.932 1.00 47.91 112 GLN A N 1
ATOM 879 C CA . GLN A 1 112 ? 4.213 -4.302 12.222 1.00 47.91 112 GLN A CA 1
ATOM 880 C C . GLN A 1 112 ? 4.149 -4.948 10.816 1.00 47.91 112 GLN A C 1
ATOM 882 O O . GLN A 1 112 ? 4.821 -4.519 9.884 1.00 47.91 112 GLN A O 1
ATOM 887 N N . ALA A 1 113 ? 3.259 -5.932 10.626 1.00 39.72 113 ALA A N 1
ATOM 888 C CA . ALA A 1 113 ? 2.997 -6.596 9.347 1.00 39.72 113 ALA A CA 1
ATOM 889 C C . ALA A 1 113 ? 2.207 -5.734 8.340 1.00 39.72 113 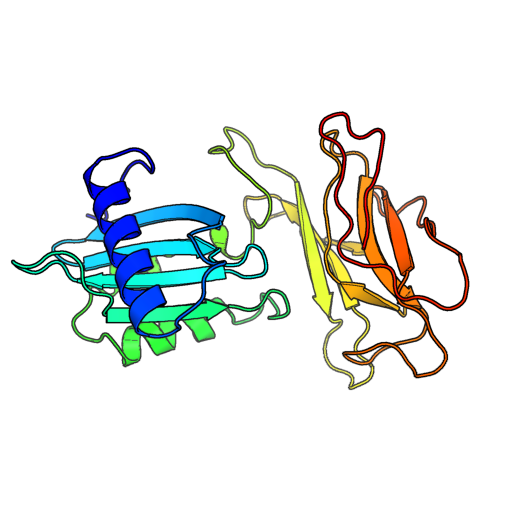ALA A C 1
ATOM 891 O O . ALA A 1 113 ? 2.275 -5.962 7.136 1.00 39.72 113 ALA A O 1
ATOM 892 N N . TRP A 1 114 ? 1.455 -4.732 8.806 1.00 45.31 114 TRP A N 1
ATOM 893 C CA . TRP A 1 114 ? 0.544 -3.943 7.970 1.00 45.31 114 TRP A CA 1
ATOM 894 C C . TRP A 1 114 ? 1.228 -2.716 7.336 1.00 45.31 114 TRP A C 1
ATOM 896 O O . TRP A 1 114 ? 0.928 -2.317 6.210 1.00 45.31 114 TRP A O 1
ATOM 906 N N . LEU A 1 115 ? 2.247 -2.182 8.015 1.00 45.91 115 LEU A N 1
ATOM 907 C CA . LEU A 1 115 ? 3.193 -1.222 7.438 1.00 45.91 115 LEU A CA 1
ATOM 908 C C . LEU A 1 115 ? 4.008 -1.833 6.284 1.00 45.91 115 LEU A C 1
ATOM 910 O O . LEU A 1 115 ? 4.347 -1.105 5.356 1.00 45.91 115 LEU A O 1
ATOM 914 N N . MET A 1 116 ? 4.215 -3.154 6.283 1.00 40.84 116 MET A N 1
ATOM 915 C CA . MET A 1 116 ? 4.982 -3.876 5.258 1.00 40.84 116 MET A CA 1
ATOM 916 C C . MET A 1 116 ? 4.109 -4.475 4.134 1.00 40.84 116 MET A C 1
ATOM 918 O O . MET A 1 116 ? 4.578 -4.625 3.012 1.00 40.84 116 MET A O 1
ATOM 922 N N . ALA A 1 117 ? 2.831 -4.785 4.398 1.00 41.28 117 ALA A N 1
ATOM 923 C CA . ALA A 1 117 ? 1.916 -5.451 3.461 1.00 41.28 117 ALA A CA 1
ATOM 924 C C . ALA A 1 117 ? 0.998 -4.491 2.685 1.00 41.28 117 ALA A C 1
ATOM 926 O O . ALA A 1 117 ? -0.218 -4.468 2.871 1.00 41.28 117 ALA A O 1
ATOM 927 N N . SER A 1 118 ? 1.574 -3.686 1.796 1.00 38.56 118 SER A N 1
ATOM 928 C CA . SER A 1 118 ? 0.824 -2.879 0.822 1.00 38.56 118 SER A CA 1
ATOM 929 C C . SER A 1 118 ? 0.561 -3.688 -0.455 1.00 38.56 118 SER A C 1
ATOM 931 O O . SER A 1 118 ? 1.429 -3.764 -1.316 1.00 38.56 118 SER A O 1
ATOM 933 N N . GLY A 1 119 ? -0.628 -4.296 -0.576 1.00 38.38 119 GLY A N 1
ATOM 934 C CA . GLY A 1 119 ? -1.043 -4.976 -1.814 1.00 38.38 119 GLY A CA 1
ATOM 935 C C . GLY A 1 119 ? -2.279 -5.887 -1.715 1.00 38.38 119 GLY A C 1
ATOM 936 O O . GLY A 1 119 ? -2.166 -7.086 -1.916 1.00 38.38 119 GLY A O 1
ATOM 937 N N . TYR A 1 120 ? -3.455 -5.305 -1.452 1.00 30.17 120 TYR A N 1
ATOM 938 C CA . TYR A 1 120 ? -4.808 -5.861 -1.671 1.00 30.17 120 TYR A CA 1
ATOM 939 C C . TYR A 1 120 ? -5.314 -7.133 -0.950 1.00 30.17 120 TYR A C 1
ATOM 941 O O . TYR A 1 120 ? -4.639 -7.846 -0.217 1.00 30.17 120 TYR A O 1
ATOM 949 N N . SER A 1 121 ? -6.638 -7.277 -1.074 1.00 45.75 121 SER A N 1
ATOM 950 C CA . SER A 1 121 ? -7.621 -7.749 -0.105 1.00 45.75 121 SER A CA 1
ATOM 951 C C . SER A 1 121 ? -7.873 -9.255 -0.093 1.00 45.75 121 SER A C 1
ATOM 953 O O . SER A 1 121 ? -8.449 -9.833 -1.010 1.00 45.75 121 SER A O 1
ATOM 955 N N . SER A 1 122 ? -7.545 -9.865 1.029 1.00 36.12 122 SER A N 1
ATOM 956 C CA . SER A 1 122 ? -8.277 -10.902 1.766 1.00 36.12 122 SER A CA 1
ATOM 957 C C . SER A 1 122 ? -7.326 -11.318 2.883 1.00 36.12 122 SER A C 1
ATOM 959 O O . SER A 1 122 ? -6.117 -11.168 2.724 1.00 36.12 122 SER A O 1
ATOM 961 N N . GLN A 1 123 ? -7.812 -11.773 4.041 1.00 37.81 123 GLN A N 1
ATOM 962 C CA . GLN A 1 123 ? -6.891 -12.409 4.986 1.00 37.81 123 GLN A CA 1
ATOM 963 C C . GLN A 1 123 ? -6.163 -13.538 4.243 1.00 37.81 123 GLN A C 1
ATOM 965 O O . GLN A 1 123 ? -6.838 -14.481 3.820 1.00 37.81 123 GLN A O 1
ATOM 970 N N . PRO A 1 124 ? -4.831 -13.473 4.065 1.00 36.81 124 PRO A N 1
ATOM 971 C CA . PRO A 1 124 ? -4.124 -14.542 3.400 1.00 36.81 124 PRO A CA 1
ATOM 972 C C . PRO A 1 124 ? -4.191 -15.756 4.320 1.00 36.81 124 PRO A C 1
ATOM 974 O O . PRO A 1 124 ? -3.737 -15.718 5.463 1.00 36.81 124 PRO A O 1
ATOM 977 N N . SER A 1 125 ? -4.736 -16.865 3.830 1.00 37.69 125 SER A N 1
ATOM 978 C CA . SER A 1 125 ? -4.526 -18.169 4.464 1.00 37.69 125 SER A CA 1
ATOM 979 C C . SER A 1 125 ? -3.068 -18.648 4.332 1.00 37.69 125 SER A C 1
ATOM 981 O O . SER A 1 125 ? -2.747 -19.751 4.769 1.00 37.69 125 SER A O 1
ATOM 983 N N . SER A 1 126 ? -2.200 -17.854 3.692 1.00 41.50 126 SER A N 1
ATOM 984 C CA . SER A 1 126 ? -0.828 -18.182 3.308 1.00 41.50 126 SER A CA 1
ATOM 985 C C . SER A 1 126 ? 0.051 -16.935 3.211 1.00 41.50 126 SER A C 1
ATOM 987 O O . SER A 1 126 ? -0.433 -15.848 2.935 1.00 41.50 126 SER A O 1
ATOM 989 N N . VAL A 1 127 ? 1.355 -17.106 3.385 1.00 44.59 127 VAL A N 1
ATOM 990 C CA . VAL A 1 127 ? 2.354 -16.057 3.157 1.00 44.59 127 VAL A CA 1
ATOM 991 C C . VAL A 1 127 ? 2.391 -15.676 1.661 1.00 44.59 127 VAL A C 1
ATOM 993 O O . VAL A 1 127 ? 2.449 -16.577 0.824 1.00 44.59 127 VAL A O 1
ATOM 996 N N . SER A 1 128 ? 2.359 -14.378 1.326 1.00 51.44 128 SER A N 1
ATOM 997 C CA . SER A 1 128 ? 2.362 -13.852 -0.059 1.00 51.44 128 SER A CA 1
ATOM 998 C C . SER A 1 128 ? 3.543 -12.913 -0.310 1.00 51.44 128 SER A C 1
ATOM 1000 O O . SER A 1 128 ? 3.976 -12.236 0.613 1.00 51.44 128 SER A O 1
ATOM 1002 N N . LEU A 1 129 ? 4.059 -12.845 -1.540 1.00 56.47 129 LEU A N 1
ATOM 1003 C CA . LEU A 1 129 ? 5.134 -11.918 -1.916 1.00 56.47 129 LEU A CA 1
ATOM 1004 C C . LEU A 1 129 ? 4.576 -10.507 -2.178 1.00 56.47 129 LEU A C 1
ATOM 1006 O O . LEU A 1 129 ? 3.485 -10.361 -2.724 1.00 56.47 129 LEU A O 1
ATOM 1010 N N . LEU A 1 130 ? 5.322 -9.484 -1.778 1.00 54.94 130 LEU A N 1
ATOM 1011 C CA . LEU A 1 130 ? 4.987 -8.064 -1.865 1.00 54.94 130 LEU A CA 1
ATOM 1012 C C . LEU A 1 130 ? 6.146 -7.315 -2.515 1.00 54.94 130 LEU A C 1
ATOM 1014 O O . LEU A 1 130 ? 7.290 -7.724 -2.323 1.00 54.94 130 LEU A O 1
ATOM 1018 N N . ALA A 1 131 ? 5.861 -6.215 -3.213 1.00 58.09 131 ALA A N 1
ATOM 1019 C CA . ALA A 1 131 ? 6.860 -5.294 -3.750 1.00 58.09 131 ALA A CA 1
ATOM 1020 C C . ALA A 1 131 ? 6.618 -3.871 -3.229 1.00 58.09 131 ALA A C 1
ATOM 1022 O O . ALA A 1 131 ? 5.468 -3.458 -3.067 1.00 58.09 131 ALA A O 1
ATOM 1023 N N . TYR A 1 132 ? 7.686 -3.123 -2.962 1.00 60.59 132 TYR A N 1
ATOM 1024 C CA . TYR A 1 132 ? 7.611 -1.730 -2.521 1.00 60.59 132 TYR A CA 1
ATOM 1025 C C . TYR A 1 132 ? 8.829 -0.925 -2.981 1.00 60.59 132 TYR A C 1
ATOM 1027 O O . TYR A 1 132 ? 9.884 -1.493 -3.252 1.00 60.59 132 TYR A O 1
ATOM 1035 N N . ILE A 1 133 ? 8.679 0.398 -3.067 1.00 69.94 133 ILE A N 1
ATOM 1036 C CA . ILE A 1 133 ? 9.772 1.311 -3.421 1.00 69.94 133 ILE A CA 1
ATOM 1037 C C . ILE A 1 133 ? 10.527 1.706 -2.149 1.00 69.94 133 ILE A C 1
ATOM 1039 O O . ILE A 1 133 ? 9.909 2.067 -1.148 1.00 69.94 133 ILE A O 1
ATOM 1043 N N . GLY A 1 134 ? 11.854 1.659 -2.190 1.00 65.00 134 GLY A N 1
ATOM 1044 C CA . GLY A 1 134 ? 12.734 2.170 -1.138 1.00 65.00 134 GLY A CA 1
ATOM 1045 C C . GLY A 1 134 ? 13.898 2.966 -1.725 1.00 65.00 134 GLY A C 1
ATOM 1046 O O . GLY A 1 134 ? 13.996 3.120 -2.937 1.00 65.00 134 GLY A O 1
ATOM 1047 N N . THR A 1 135 ? 14.776 3.486 -0.874 1.00 65.81 135 THR A N 1
ATOM 1048 C CA . THR A 1 135 ? 15.972 4.241 -1.284 1.00 65.81 135 THR A CA 1
ATOM 1049 C C . THR A 1 135 ? 17.222 3.614 -0.686 1.00 65.81 135 THR A C 1
ATOM 1051 O O . THR A 1 135 ? 17.208 3.310 0.510 1.00 65.81 135 THR A O 1
ATOM 1054 N N . ASP A 1 136 ? 18.292 3.507 -1.475 1.00 60.53 136 ASP A N 1
ATOM 1055 C CA . ASP A 1 136 ? 19.611 3.088 -0.985 1.00 60.53 136 ASP A CA 1
ATOM 1056 C C . ASP A 1 136 ? 20.207 4.127 -0.004 1.00 60.53 136 ASP A C 1
ATOM 1058 O O . ASP A 1 136 ? 19.928 5.330 -0.041 1.00 60.53 136 ASP A O 1
ATOM 1062 N N . ASP A 1 137 ? 21.007 3.647 0.931 1.00 54.91 137 ASP A N 1
ATOM 1063 C CA . ASP A 1 137 ? 21.147 4.066 2.327 1.00 54.91 137 ASP A CA 1
ATOM 1064 C C . ASP A 1 137 ? 22.039 5.294 2.644 1.00 54.91 137 ASP A C 1
ATOM 1066 O O . ASP A 1 137 ? 22.805 5.315 3.613 1.00 54.91 137 ASP A O 1
ATOM 1070 N N . GLY A 1 138 ? 21.830 6.418 1.953 1.00 47.72 138 GLY A N 1
ATOM 1071 C CA . GLY A 1 138 ? 22.178 7.731 2.528 1.00 47.72 138 GLY A CA 1
ATOM 1072 C C . GLY A 1 138 ? 23.282 8.518 1.832 1.00 47.72 138 GLY A C 1
ATOM 1073 O O . GLY A 1 138 ? 24.101 9.182 2.476 1.00 47.72 138 GLY A O 1
ATOM 1074 N N . THR A 1 139 ? 23.238 8.554 0.506 1.00 45.75 139 THR A N 1
ATOM 1075 C CA . THR A 1 139 ? 23.847 9.642 -0.267 1.00 45.75 139 THR A CA 1
ATOM 1076 C C . THR A 1 139 ? 22.761 10.603 -0.766 1.00 45.75 139 THR A C 1
ATOM 1078 O O . THR A 1 139 ? 21.588 10.251 -0.843 1.00 45.75 139 THR A O 1
ATOM 1081 N N . MET A 1 140 ? 23.128 11.850 -1.083 1.00 45.72 140 MET A N 1
ATOM 1082 C CA . MET A 1 140 ? 22.200 12.844 -1.658 1.00 45.72 140 MET A CA 1
ATOM 1083 C C . MET A 1 140 ? 21.836 12.558 -3.131 1.00 45.72 140 MET A C 1
ATOM 1085 O O . MET A 1 140 ? 21.206 13.395 -3.771 1.00 45.72 140 MET A O 1
ATOM 1089 N N . GLU A 1 141 ? 22.243 11.403 -3.662 1.00 54.69 141 GLU A N 1
ATOM 1090 C CA . GLU A 1 141 ? 22.011 10.935 -5.032 1.00 54.69 141 GLU A CA 1
ATOM 1091 C C . GLU A 1 141 ? 21.037 9.743 -5.009 1.00 54.69 141 GLU A C 1
ATOM 1093 O O . GLU A 1 141 ? 21.319 8.693 -5.574 1.00 54.69 141 GLU A O 1
ATOM 1098 N N . GLY A 1 142 ? 19.930 9.886 -4.270 1.00 54.28 142 GLY A N 1
ATOM 1099 C CA . GLY A 1 142 ? 18.980 8.818 -3.952 1.00 54.28 142 GLY A CA 1
ATOM 1100 C C . GLY A 1 142 ? 18.502 8.045 -5.178 1.00 54.28 142 GLY A C 1
ATOM 1101 O O . GLY A 1 142 ? 17.655 8.511 -5.935 1.00 54.28 142 GLY A O 1
ATOM 1102 N N . VAL A 1 143 ? 19.023 6.831 -5.334 1.00 61.75 143 VAL A N 1
ATOM 1103 C CA . VAL A 1 143 ? 18.491 5.839 -6.263 1.00 61.75 143 VAL A CA 1
ATOM 1104 C C . VAL A 1 143 ? 17.277 5.206 -5.589 1.00 61.75 143 VAL A C 1
ATOM 1106 O O . VAL A 1 143 ? 17.389 4.671 -4.482 1.00 61.75 143 VAL A O 1
ATOM 1109 N N . THR A 1 144 ? 16.106 5.298 -6.219 1.00 70.88 144 THR A N 1
ATOM 1110 C CA . THR A 1 144 ? 14.944 4.520 -5.776 1.00 70.88 144 THR A CA 1
ATOM 1111 C C . THR A 1 144 ? 15.054 3.096 -6.300 1.00 70.88 144 THR A C 1
ATOM 1113 O O . THR A 1 144 ? 15.295 2.878 -7.483 1.00 70.88 144 THR A O 1
ATOM 1116 N N . GLU A 1 145 ? 14.850 2.129 -5.419 1.00 79.38 145 GLU A N 1
ATOM 1117 C CA . GLU A 1 145 ? 14.900 0.700 -5.705 1.00 79.38 145 GLU A CA 1
ATOM 1118 C C . GLU A 1 145 ? 13.526 0.069 -5.501 1.00 79.38 145 GLU A C 1
ATOM 1120 O O . GLU A 1 145 ? 12.707 0.564 -4.723 1.00 79.38 145 GLU A O 1
ATOM 1125 N N . ILE A 1 146 ? 13.293 -1.072 -6.150 1.00 77.62 146 ILE A N 1
ATOM 1126 C CA . ILE A 1 146 ? 12.150 -1.933 -5.846 1.00 77.62 146 ILE A CA 1
ATOM 1127 C C . ILE A 1 146 ? 12.647 -3.071 -4.965 1.00 77.62 146 ILE A C 1
ATOM 1129 O O . ILE A 1 146 ? 13.490 -3.868 -5.375 1.00 77.62 146 ILE A O 1
ATOM 1133 N N . TYR A 1 147 ? 12.079 -3.177 -3.774 1.00 73.44 147 TYR A N 1
ATOM 1134 C CA . TYR A 1 147 ? 12.297 -4.266 -2.834 1.00 73.44 147 TYR A CA 1
ATOM 1135 C C . TYR A 1 147 ? 11.126 -5.236 -2.861 1.00 73.44 147 TYR A C 1
ATOM 1137 O O . TYR A 1 147 ? 10.000 -4.871 -3.195 1.00 73.44 147 TYR A O 1
ATOM 1145 N N . THR A 1 148 ? 11.386 -6.471 -2.448 1.00 70.06 148 THR A N 1
ATOM 1146 C CA . THR A 1 148 ? 10.370 -7.492 -2.210 1.00 70.06 148 THR A CA 1
ATOM 1147 C C . THR A 1 148 ? 10.477 -8.077 -0.821 1.00 70.06 148 THR A C 1
ATOM 1149 O O . THR A 1 148 ? 11.570 -8.184 -0.274 1.00 70.06 148 THR A O 1
ATOM 1152 N N . LEU A 1 149 ? 9.343 -8.486 -0.257 1.00 61.28 149 LEU A N 1
ATOM 1153 C CA . LEU A 1 149 ? 9.291 -9.259 0.980 1.00 61.28 149 LEU A CA 1
ATOM 1154 C C . LEU A 1 149 ? 8.078 -10.187 0.992 1.00 61.28 149 LEU A C 1
ATOM 1156 O O . LEU A 1 149 ? 7.113 -9.987 0.259 1.00 61.28 149 LEU A O 1
ATOM 1160 N N . LEU A 1 150 ? 8.094 -11.184 1.862 1.00 56.03 150 LEU A N 1
ATOM 1161 C CA . LEU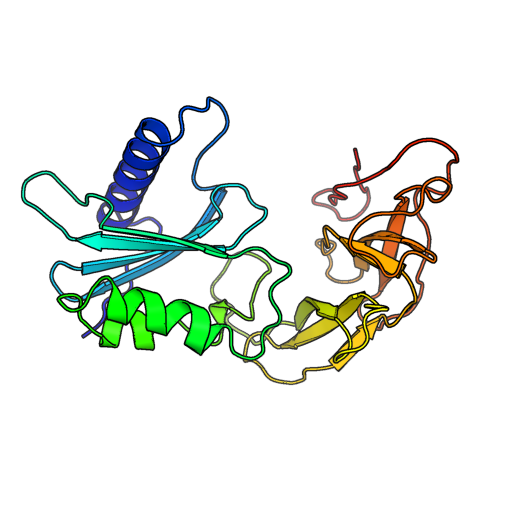 A 1 150 ? 6.914 -11.976 2.175 1.00 56.03 150 LEU A CA 1
ATOM 1162 C C . LEU A 1 150 ? 6.010 -11.238 3.170 1.00 56.03 150 LEU A C 1
ATOM 1164 O O . LEU A 1 150 ? 6.483 -10.517 4.033 1.00 56.03 150 LEU A O 1
ATOM 1168 N N . SER A 1 151 ? 4.699 -11.455 3.114 1.00 49.03 151 SER A N 1
ATOM 1169 C CA . SER A 1 151 ? 3.698 -10.750 3.929 1.00 49.03 151 SER A CA 1
ATOM 1170 C C . SER A 1 151 ? 3.825 -10.966 5.441 1.00 49.03 151 SER A C 1
ATOM 1172 O O . SER A 1 151 ? 3.147 -10.297 6.213 1.00 49.03 151 SER A O 1
ATOM 1174 N N . ASP A 1 152 ? 4.664 -11.910 5.869 1.00 48.25 152 ASP A N 1
ATOM 1175 C CA . ASP A 1 152 ? 5.048 -12.136 7.265 1.00 48.25 152 ASP A CA 1
ATOM 1176 C C . ASP A 1 152 ? 6.310 -11.354 7.690 1.00 48.25 152 ASP A C 1
ATOM 1178 O O . ASP A 1 152 ? 6.766 -11.494 8.824 1.00 48.25 152 ASP A O 1
ATOM 1182 N N . GLY A 1 153 ? 6.871 -10.531 6.798 1.00 45.28 153 GLY A N 1
ATOM 1183 C CA . GLY A 1 153 ? 8.088 -9.749 7.014 1.00 45.28 153 GLY A CA 1
ATOM 1184 C C . GLY A 1 153 ? 9.383 -10.471 6.630 1.00 45.28 153 GLY A C 1
ATOM 1185 O O . GLY A 1 153 ? 10.457 -9.879 6.726 1.00 45.28 153 GLY A O 1
ATOM 1186 N N . SER A 1 154 ? 9.322 -11.742 6.223 1.00 51.03 154 SER A N 1
ATOM 1187 C CA . SER A 1 154 ? 10.509 -12.531 5.886 1.00 51.03 154 SER A CA 1
ATOM 1188 C C . SER A 1 154 ? 10.928 -12.384 4.417 1.00 51.03 154 SER A C 1
ATOM 1190 O O . SER A 1 154 ? 10.234 -11.772 3.610 1.00 51.03 154 SER A O 1
ATOM 1192 N N . ASN A 1 155 ? 12.091 -12.942 4.060 1.00 60.97 155 ASN A N 1
ATOM 1193 C CA . ASN A 1 155 ? 12.612 -12.977 2.685 1.00 60.97 155 ASN A CA 1
ATOM 1194 C C . ASN A 1 155 ? 12.671 -11.598 1.996 1.00 60.97 155 ASN A C 1
ATOM 1196 O O . ASN A 1 155 ? 12.295 -11.455 0.836 1.00 60.97 155 ASN A O 1
ATOM 1200 N N . HIS A 1 156 ? 13.118 -10.590 2.742 1.00 73.94 156 HIS A N 1
ATOM 1201 C CA . HIS A 1 156 ? 13.358 -9.256 2.215 1.00 73.94 156 HIS A CA 1
ATOM 1202 C C . HIS A 1 156 ? 14.564 -9.266 1.256 1.00 73.94 156 HIS A C 1
ATOM 1204 O O . HIS A 1 156 ? 15.645 -9.728 1.632 1.00 73.94 156 HIS A O 1
ATOM 1210 N N . SER A 1 157 ? 14.385 -8.769 0.032 1.00 79.50 157 SER A N 1
ATOM 1211 C CA . SER A 1 157 ? 15.437 -8.681 -0.988 1.00 79.50 157 SER A CA 1
ATOM 1212 C C . SER A 1 157 ? 15.200 -7.541 -1.975 1.00 79.50 157 SER A C 1
ATOM 1214 O O . SER A 1 157 ? 14.062 -7.144 -2.203 1.00 79.50 157 SER A O 1
ATOM 1216 N N . VAL A 1 158 ? 16.265 -7.055 -2.609 1.00 83.00 158 VAL A N 1
ATOM 1217 C CA . VAL A 1 158 ? 16.175 -6.116 -3.738 1.00 83.00 158 VAL A CA 1
ATOM 1218 C C . VAL A 1 158 ? 15.687 -6.870 -4.982 1.00 83.00 158 VAL A C 1
ATOM 1220 O O . VAL A 1 158 ? 16.275 -7.890 -5.344 1.00 83.00 158 VAL A O 1
ATOM 1223 N N . LEU A 1 159 ? 14.622 -6.383 -5.624 1.00 86.56 159 LEU A N 1
ATOM 1224 C CA . LEU A 1 159 ? 14.112 -6.870 -6.916 1.00 86.56 159 LEU A CA 1
ATOM 1225 C C . LEU A 1 159 ? 14.706 -6.074 -8.077 1.00 86.56 159 LEU A C 1
ATOM 1227 O O . LEU A 1 159 ? 15.121 -6.673 -9.066 1.00 86.56 159 LEU A O 1
ATOM 1231 N N . LEU A 1 160 ? 14.755 -4.743 -7.959 1.00 86.94 160 LEU A N 1
ATOM 1232 C CA . LEU A 1 160 ? 15.292 -3.861 -8.994 1.00 86.94 160 LEU A CA 1
ATOM 1233 C C . LEU A 1 160 ? 16.155 -2.762 -8.377 1.00 86.94 160 LEU A C 1
ATOM 1235 O O . LEU A 1 160 ? 15.684 -2.022 -7.516 1.00 86.94 160 LEU A O 1
ATOM 1239 N N . HIS A 1 161 ? 17.384 -2.639 -8.874 1.00 86.81 161 HIS A N 1
ATOM 1240 C CA . HIS A 1 161 ? 18.304 -1.548 -8.568 1.00 86.81 161 HIS A CA 1
ATOM 1241 C C . HIS A 1 161 ? 18.769 -0.927 -9.881 1.00 86.81 161 HIS A C 1
ATOM 1243 O O . HIS A 1 161 ? 19.595 -1.505 -10.587 1.00 86.81 161 HIS A O 1
ATOM 1249 N N . GLU A 1 162 ? 18.216 0.233 -10.213 1.00 84.56 162 GLU A N 1
ATOM 1250 C CA . GLU A 1 162 ? 18.521 0.962 -11.440 1.00 84.56 162 GLU A CA 1
ATOM 1251 C C . GLU A 1 162 ? 18.619 2.453 -11.125 1.00 84.56 162 GLU A C 1
ATOM 1253 O O . GLU A 1 162 ? 17.845 2.927 -10.295 1.00 84.56 162 GLU A O 1
ATOM 1258 N N . PRO A 1 163 ? 19.517 3.213 -11.780 1.00 80.94 163 PRO A N 1
ATOM 1259 C CA . PRO A 1 163 ? 19.679 4.648 -11.563 1.00 80.94 163 PRO A CA 1
ATOM 1260 C C . PRO A 1 163 ? 18.508 5.430 -12.181 1.00 80.94 163 PRO A C 1
ATOM 1262 O O . PRO A 1 163 ? 18.662 6.129 -13.185 1.00 80.94 163 PRO A O 1
ATOM 1265 N N . MET A 1 164 ? 17.322 5.271 -11.602 1.00 81.62 164 MET A N 1
ATOM 1266 C CA . MET A 1 164 ? 16.086 5.909 -12.027 1.00 81.62 164 MET A CA 1
ATOM 1267 C C . MET A 1 164 ? 15.225 6.281 -10.821 1.00 81.62 164 MET A C 1
ATOM 1269 O O . MET A 1 164 ? 15.264 5.611 -9.786 1.00 81.62 164 MET A O 1
ATOM 1273 N N . LEU A 1 165 ? 14.394 7.305 -10.995 1.00 80.12 165 LEU A N 1
ATOM 1274 C CA . LEU A 1 165 ? 13.287 7.594 -10.093 1.00 80.12 165 LEU A CA 1
ATOM 1275 C C . LEU A 1 165 ? 12.136 6.628 -10.400 1.00 80.12 165 LEU A C 1
ATOM 1277 O O . LEU A 1 165 ? 11.723 6.527 -11.552 1.00 80.12 165 LEU A O 1
ATOM 1281 N N . ILE A 1 166 ? 11.607 5.957 -9.379 1.00 79.38 166 ILE A N 1
ATOM 1282 C CA . ILE A 1 166 ? 10.534 4.961 -9.463 1.00 79.38 166 ILE A CA 1
ATOM 1283 C C . ILE A 1 166 ? 9.351 5.441 -8.627 1.00 79.38 166 ILE A C 1
ATOM 1285 O O . ILE A 1 166 ? 9.501 5.758 -7.448 1.00 79.38 166 ILE A O 1
ATOM 1289 N N . LEU A 1 167 ? 8.163 5.470 -9.232 1.00 75.88 167 LEU A N 1
ATOM 1290 C CA . LEU A 1 167 ? 6.915 5.935 -8.626 1.00 75.88 167 LEU A CA 1
ATOM 1291 C C . LEU A 1 167 ? 5.741 5.024 -9.019 1.00 75.88 167 LEU A C 1
ATOM 1293 O O . LEU A 1 167 ? 5.786 4.342 -10.040 1.00 75.88 167 LEU A O 1
ATOM 1297 N N . GLY A 1 168 ? 4.666 5.042 -8.222 1.00 69.75 168 GLY A N 1
ATOM 1298 C CA . GLY A 1 168 ? 3.361 4.487 -8.616 1.00 69.75 168 GLY A CA 1
ATOM 1299 C C . GLY A 1 168 ? 3.387 3.021 -9.066 1.00 69.75 168 GLY A C 1
ATOM 1300 O O . GLY A 1 168 ? 2.907 2.713 -10.155 1.00 69.75 168 GLY A O 1
ATOM 1301 N N . LEU A 1 169 ? 3.980 2.127 -8.265 1.00 77.38 169 LEU A N 1
ATOM 1302 C CA . LEU A 1 169 ? 4.091 0.706 -8.613 1.00 77.38 169 LEU A CA 1
ATOM 1303 C C . LEU A 1 169 ? 2.733 -0.018 -8.546 1.00 77.38 169 LEU A C 1
ATOM 1305 O O . LEU A 1 169 ? 1.965 0.159 -7.599 1.00 77.38 169 LEU A O 1
ATOM 1309 N N . VAL A 1 170 ? 2.476 -0.903 -9.507 1.00 75.56 170 VAL A N 1
ATOM 1310 C CA . VAL A 1 170 ? 1.295 -1.773 -9.549 1.00 75.56 170 VAL A CA 1
ATOM 1311 C C . VAL A 1 170 ? 1.667 -3.179 -10.005 1.00 75.56 170 VAL A C 1
ATOM 1313 O O . VAL A 1 170 ? 2.491 -3.378 -10.897 1.00 75.56 170 VAL A O 1
ATOM 1316 N N . SER A 1 171 ? 1.047 -4.185 -9.395 1.00 78.62 171 SER A N 1
ATOM 1317 C CA . SER A 1 171 ? 1.223 -5.585 -9.791 1.00 78.62 171 SER A CA 1
ATOM 1318 C C . SER A 1 171 ? 0.145 -6.002 -10.781 1.00 78.62 171 SER A C 1
ATOM 1320 O O . SER A 1 171 ? -1.025 -5.661 -10.617 1.00 78.62 171 SER A O 1
ATOM 1322 N N . SER A 1 172 ? 0.537 -6.777 -11.784 1.00 79.19 172 SER A N 1
ATOM 1323 C CA . SER A 1 172 ? -0.407 -7.465 -12.667 1.00 79.19 172 SER A CA 1
ATOM 1324 C C . SER A 1 172 ? -1.254 -8.484 -11.881 1.00 79.19 172 SER A C 1
ATOM 1326 O O . SER A 1 172 ? -0.749 -9.091 -10.930 1.00 79.19 172 SER A O 1
ATOM 1328 N N . PRO A 1 173 ? -2.531 -8.710 -12.253 1.00 64.50 173 PRO A N 1
ATOM 1329 C CA . PRO A 1 173 ? -3.414 -9.637 -11.536 1.00 64.50 173 PRO A CA 1
ATOM 1330 C C . PRO A 1 173 ? -2.945 -11.099 -11.526 1.00 64.50 173 PRO A C 1
ATOM 1332 O O . PRO A 1 173 ? -3.324 -11.854 -10.632 1.00 64.50 173 PRO A O 1
ATOM 1335 N N . ASP A 1 174 ? -2.147 -11.506 -12.518 1.00 71.19 174 ASP A N 1
ATOM 1336 C CA . ASP A 1 174 ? -1.550 -12.845 -12.611 1.00 71.19 174 ASP A CA 1
ATOM 1337 C C . ASP A 1 174 ? -0.299 -13.011 -11.727 1.00 71.19 174 ASP A C 1
ATOM 1339 O O . ASP A 1 174 ? 0.153 -14.135 -11.507 1.00 71.19 174 ASP A O 1
ATOM 1343 N N . GLY A 1 175 ? 0.226 -11.914 -11.168 1.00 74.38 175 GLY A N 1
ATOM 1344 C CA . GLY A 1 175 ? 1.419 -11.914 -10.329 1.00 74.38 175 GLY A CA 1
ATOM 1345 C C . GLY A 1 175 ? 2.716 -12.165 -11.100 1.00 74.38 175 GLY A C 1
ATOM 1346 O O . GLY A 1 175 ? 3.717 -12.510 -10.479 1.00 74.38 175 GLY A O 1
ATOM 1347 N N . GLU A 1 176 ? 2.732 -12.012 -12.427 1.00 82.00 176 GLU A N 1
ATOM 1348 C CA . GLU A 1 176 ? 3.933 -12.253 -13.239 1.00 82.00 176 GLU A CA 1
ATOM 1349 C C . GLU A 1 176 ? 4.764 -10.983 -13.447 1.00 82.00 176 GLU A C 1
ATOM 1351 O O . GLU A 1 176 ? 5.994 -11.037 -13.531 1.00 82.00 176 GLU A O 1
ATOM 1356 N N . ARG A 1 177 ? 4.099 -9.824 -13.482 1.00 85.00 177 ARG A N 1
ATOM 1357 C CA . ARG A 1 177 ? 4.693 -8.526 -13.832 1.00 85.00 177 ARG A CA 1
ATOM 1358 C C . ARG A 1 177 ? 4.351 -7.414 -12.846 1.00 85.00 177 ARG A C 1
ATOM 1360 O O . ARG A 1 177 ? 3.289 -7.415 -12.221 1.00 85.00 177 ARG A O 1
ATOM 1367 N N . ILE A 1 178 ? 5.236 -6.432 -12.780 1.00 86.19 178 ILE A N 1
ATOM 1368 C CA . ILE A 1 178 ? 5.078 -5.158 -12.085 1.00 86.19 178 ILE A CA 1
ATOM 1369 C C . ILE A 1 178 ? 5.173 -4.058 -13.143 1.00 86.19 178 ILE A C 1
ATOM 1371 O O . ILE A 1 178 ? 6.051 -4.117 -14.002 1.00 86.19 178 ILE A O 1
ATOM 1375 N N . ALA A 1 179 ? 4.278 -3.075 -13.088 1.00 85.06 179 ALA A N 1
ATOM 1376 C CA . ALA A 1 179 ? 4.407 -1.828 -13.833 1.00 85.06 179 ALA A CA 1
ATOM 1377 C C . ALA A 1 179 ? 4.640 -0.667 -12.865 1.00 85.06 179 ALA A C 1
ATOM 1379 O O . ALA A 1 179 ? 4.180 -0.709 -11.725 1.00 85.06 179 ALA A O 1
ATOM 1380 N N . PHE A 1 180 ? 5.367 0.352 -13.299 1.00 85.81 180 PHE A N 1
ATOM 1381 C CA . PHE A 1 180 ? 5.664 1.533 -12.492 1.00 85.81 180 PHE A CA 1
ATOM 1382 C C . PHE A 1 180 ? 5.962 2.729 -13.396 1.00 85.81 180 PHE A C 1
ATOM 1384 O O . PHE A 1 180 ? 6.260 2.562 -14.575 1.00 85.81 180 PHE A O 1
ATOM 1391 N N . SER A 1 181 ? 5.874 3.938 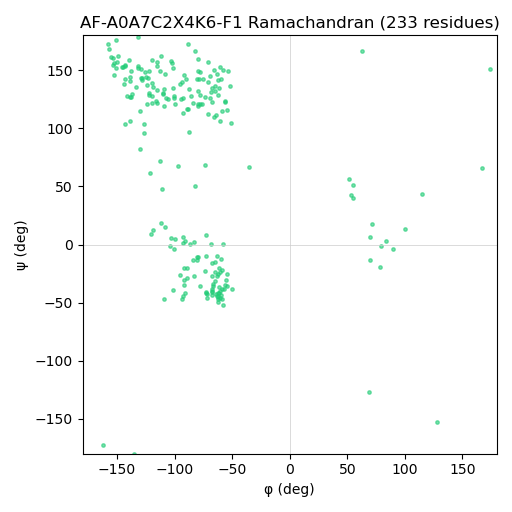-12.849 1.00 87.31 181 SER A N 1
ATOM 1392 C CA . SER A 1 181 ? 6.359 5.144 -13.524 1.00 87.31 181 SER A CA 1
ATOM 1393 C C . SER A 1 181 ? 7.850 5.312 -13.228 1.00 87.31 181 SER A C 1
ATOM 1395 O O . SER A 1 181 ? 8.254 5.248 -12.066 1.00 87.31 181 SER A O 1
ATOM 1397 N N . GLY A 1 182 ? 8.664 5.479 -14.263 1.00 88.44 182 GLY A N 1
ATOM 1398 C CA . GLY A 1 182 ? 10.118 5.451 -14.198 1.00 88.44 182 GLY A CA 1
ATOM 1399 C C . GLY A 1 182 ? 10.736 6.617 -14.958 1.00 88.44 182 GLY A C 1
ATOM 1400 O O . GLY A 1 182 ? 10.328 6.918 -16.075 1.00 88.44 182 GLY A O 1
ATOM 1401 N N . CYS A 1 183 ? 11.734 7.253 -14.353 1.00 86.06 183 CYS A N 1
ATOM 1402 C CA . CYS A 1 183 ? 12.479 8.355 -14.952 1.00 86.06 183 CYS A CA 1
ATOM 1403 C C . CYS A 1 183 ? 13.979 8.046 -14.900 1.00 86.06 183 CYS A C 1
ATOM 1405 O O . CYS A 1 183 ? 14.600 8.237 -13.842 1.00 86.06 183 CYS A O 1
ATOM 1407 N N . PRO A 1 184 ? 14.557 7.493 -15.982 1.00 82.19 184 PRO A N 1
ATOM 1408 C CA . PRO A 1 184 ? 15.980 7.180 -16.050 1.00 82.19 184 PRO A CA 1
ATOM 1409 C C . PRO A 1 184 ? 16.852 8.394 -15.723 1.00 82.19 184 PRO A C 1
ATOM 1411 O O . PRO A 1 184 ? 16.464 9.535 -15.934 1.00 82.19 184 PRO A O 1
ATOM 1414 N N . GLY A 1 185 ? 18.029 8.171 -15.140 1.00 70.12 185 GLY A N 1
ATOM 1415 C CA . GLY A 1 185 ? 19.015 9.233 -14.915 1.00 70.12 185 GLY A CA 1
ATOM 1416 C C . GLY A 1 185 ? 18.639 10.276 -13.852 1.00 70.12 185 GLY A C 1
ATOM 1417 O O . GLY A 1 185 ? 19.523 11.008 -13.397 1.00 70.12 185 GLY A O 1
ATOM 1418 N N . SER A 1 186 ? 17.380 10.329 -13.403 1.00 69.25 186 SER A N 1
ATOM 1419 C CA . SER A 1 186 ? 16.967 11.180 -12.293 1.00 69.25 186 SER A CA 1
ATOM 1420 C C . SER A 1 186 ? 17.129 10.470 -10.951 1.00 69.25 186 SER A C 1
ATOM 1422 O O . SER A 1 186 ? 16.462 9.481 -10.669 1.00 69.25 186 SER A O 1
ATOM 1424 N N . LEU A 1 187 ? 18.009 11.014 -10.109 1.00 64.50 187 LEU A N 1
ATOM 1425 C CA . LEU A 1 187 ? 18.277 10.560 -8.732 1.00 64.50 187 LEU A CA 1
ATOM 1426 C C . LEU A 1 187 ? 17.722 11.535 -7.680 1.00 64.50 187 LEU A C 1
ATOM 1428 O O . LEU A 1 187 ? 18.132 11.559 -6.520 1.00 64.50 187 LEU A O 1
ATOM 1432 N N . VAL A 1 188 ? 16.841 12.429 -8.123 1.00 58.56 188 VAL A N 1
ATOM 1433 C CA . VAL A 1 188 ? 16.165 13.442 -7.311 1.00 58.56 188 VAL A CA 1
ATOM 1434 C C . VAL A 1 188 ? 14.665 13.203 -7.390 1.00 58.56 188 VAL A C 1
ATOM 1436 O O . VAL A 1 188 ? 14.175 12.594 -8.332 1.00 58.56 188 VAL A O 1
ATOM 1439 N N . ASN A 1 189 ? 13.923 13.722 -6.411 1.00 62.97 189 ASN A N 1
ATOM 1440 C CA . ASN A 1 189 ? 12.484 13.497 -6.215 1.00 62.97 189 ASN A CA 1
ATOM 1441 C C . ASN A 1 189 ? 11.577 13.891 -7.408 1.00 62.97 189 ASN A C 1
ATOM 1443 O O . ASN A 1 189 ? 10.364 13.792 -7.280 1.00 62.97 189 ASN A O 1
ATOM 1447 N N . ASN A 1 190 ? 12.142 14.385 -8.514 1.00 65.44 190 ASN A N 1
ATOM 1448 C CA . ASN A 1 190 ? 11.476 14.785 -9.751 1.00 65.44 190 ASN A CA 1
ATOM 1449 C C . ASN A 1 190 ? 12.358 14.414 -10.956 1.00 65.44 190 ASN A C 1
ATOM 1451 O O . ASN A 1 190 ? 13.580 14.417 -10.829 1.00 65.44 190 ASN A O 1
ATOM 1455 N N . CYS A 1 191 ? 11.769 14.202 -12.134 1.00 73.56 191 CYS A N 1
ATOM 1456 C CA . CYS A 1 191 ? 12.502 14.099 -13.403 1.00 73.56 191 CYS A CA 1
ATOM 1457 C C . CYS A 1 191 ? 13.343 15.348 -13.716 1.00 73.56 191 CYS A C 1
ATOM 1459 O O . CYS A 1 191 ? 12.990 16.466 -13.323 1.00 73.56 191 CYS A O 1
ATOM 1461 N N . LEU A 1 192 ? 14.456 15.166 -14.435 1.00 73.38 192 LEU A N 1
ATOM 1462 C CA . LEU A 1 192 ? 15.246 16.286 -14.953 1.00 73.38 192 LEU A CA 1
ATOM 1463 C C . LEU A 1 192 ? 14.488 16.998 -16.094 1.00 73.38 192 LEU A C 1
ATOM 1465 O O . LEU A 1 192 ? 13.640 16.385 -16.727 1.00 73.38 192 LEU A O 1
ATOM 1469 N N . PRO A 1 193 ? 14.786 18.278 -16.398 1.00 66.44 193 PRO A N 1
ATOM 1470 C CA . PRO A 1 193 ? 14.038 19.070 -17.387 1.00 66.44 193 PRO A CA 1
ATOM 1471 C C . PRO A 1 193 ? 14.013 18.532 -18.829 1.00 66.44 193 PRO A C 1
ATOM 1473 O O . PRO A 1 193 ? 13.241 19.052 -19.629 1.00 66.44 193 PRO A O 1
ATOM 1476 N N . ASP A 1 194 ? 14.857 17.547 -19.144 1.00 72.12 194 ASP A N 1
ATOM 1477 C CA . ASP A 1 194 ? 14.969 16.896 -20.455 1.00 72.12 194 ASP A CA 1
ATOM 1478 C C . ASP A 1 194 ? 14.692 15.372 -20.376 1.00 72.12 194 ASP A C 1
ATOM 1480 O O . ASP A 1 194 ? 14.938 14.660 -21.347 1.00 72.12 194 ASP A O 1
ATOM 1484 N N . GLU A 1 195 ? 14.225 14.874 -19.223 1.00 74.75 195 GLU A N 1
ATOM 1485 C CA . GLU A 1 195 ? 13.822 13.478 -19.000 1.00 74.75 195 GLU A CA 1
ATOM 1486 C C . GLU A 1 195 ? 12.296 13.434 -18.838 1.00 74.75 195 GLU A C 1
ATOM 1488 O O . GLU A 1 195 ? 11.736 14.181 -18.028 1.00 74.75 195 GLU A O 1
ATOM 1493 N N . ASP A 1 196 ? 11.636 12.554 -19.587 1.00 80.81 196 ASP A N 1
ATOM 1494 C CA . ASP A 1 196 ? 10.199 12.314 -19.471 1.00 80.81 196 ASP A CA 1
ATOM 1495 C C . ASP A 1 196 ? 9.947 11.164 -18.479 1.00 80.81 196 ASP A C 1
ATOM 1497 O O . ASP A 1 196 ? 10.740 10.224 -18.354 1.00 80.81 196 ASP A O 1
ATOM 1501 N N . LEU A 1 197 ? 8.846 11.255 -17.733 1.00 84.50 197 LEU A N 1
ATOM 1502 C CA . LEU A 1 197 ? 8.359 10.140 -16.931 1.00 84.50 197 LEU A CA 1
ATOM 1503 C C . LEU A 1 197 ? 7.694 9.138 -17.871 1.00 84.50 197 LEU A C 1
ATOM 1505 O O . LEU A 1 197 ? 6.727 9.483 -18.536 1.00 84.50 197 LEU A O 1
ATOM 1509 N N . ASP A 1 198 ? 8.195 7.912 -17.884 1.00 90.44 198 ASP A N 1
ATOM 1510 C CA . ASP A 1 198 ? 7.669 6.829 -18.707 1.00 90.44 198 ASP A CA 1
ATOM 1511 C C . ASP A 1 198 ? 7.015 5.756 -17.838 1.00 90.44 198 ASP A C 1
ATOM 1513 O O . ASP A 1 198 ? 7.300 5.620 -16.646 1.00 90.44 198 ASP A O 1
ATOM 1517 N N . VAL A 1 199 ? 6.196 4.907 -18.445 1.00 91.31 199 VAL A N 1
ATOM 1518 C CA . VAL A 1 199 ? 5.710 3.681 -17.820 1.00 91.31 199 VAL A CA 1
ATOM 1519 C C . VAL A 1 199 ? 6.626 2.522 -18.182 1.00 91.31 199 VAL A C 1
ATOM 1521 O O . VAL A 1 199 ? 6.856 2.201 -19.345 1.00 91.31 199 VAL A O 1
ATOM 1524 N N . TRP A 1 200 ? 7.105 1.837 -17.154 1.00 92.81 200 TRP A N 1
ATOM 1525 C CA . TRP A 1 200 ? 8.011 0.704 -17.250 1.00 92.81 200 TRP A CA 1
ATOM 1526 C C . TRP A 1 200 ? 7.342 -0.567 -16.745 1.00 92.81 200 TRP A C 1
ATOM 1528 O O . TRP A 1 200 ? 6.439 -0.526 -15.909 1.00 92.81 200 TRP A O 1
ATOM 1538 N N . GLY A 1 201 ? 7.807 -1.706 -17.249 1.00 94.06 201 GLY A N 1
ATOM 1539 C CA . GLY A 1 201 ? 7.423 -3.036 -16.796 1.00 94.06 201 GLY A CA 1
ATOM 1540 C C . GLY A 1 201 ? 8.641 -3.864 -16.400 1.00 94.06 201 GLY A C 1
ATOM 1541 O O . GLY A 1 201 ? 9.685 -3.765 -17.038 1.00 94.06 201 GLY A O 1
ATOM 1542 N N . VAL A 1 202 ? 8.507 -4.697 -15.369 1.00 94.81 202 VAL A N 1
ATOM 1543 C CA . VAL A 1 202 ? 9.529 -5.659 -14.927 1.00 94.81 202 VAL A CA 1
ATOM 1544 C C . VAL A 1 202 ? 8.868 -6.936 -14.409 1.00 94.81 202 VAL A C 1
ATOM 1546 O O . VAL A 1 202 ? 7.731 -6.912 -13.933 1.00 94.81 202 VAL A O 1
ATOM 1549 N N . ASN A 1 203 ? 9.560 -8.068 -14.490 1.00 93.88 203 ASN A N 1
ATOM 1550 C CA . ASN A 1 203 ? 9.109 -9.311 -13.870 1.00 93.88 203 ASN A CA 1
ATOM 1551 C C . ASN A 1 203 ? 9.409 -9.337 -12.362 1.00 93.88 203 ASN A C 1
ATOM 1553 O O . ASN A 1 203 ? 10.318 -8.666 -11.876 1.00 93.88 203 ASN A O 1
ATOM 1557 N N . TRP A 1 204 ? 8.701 -10.191 -11.618 1.00 83.94 204 TRP A N 1
ATOM 1558 C CA . TRP A 1 204 ? 8.915 -10.372 -10.171 1.00 83.94 204 TRP A CA 1
ATOM 1559 C C . TRP A 1 204 ? 10.285 -10.946 -9.775 1.00 83.94 204 TRP A C 1
ATOM 1561 O O . TRP A 1 204 ? 10.662 -10.878 -8.608 1.00 83.94 204 TRP A O 1
ATOM 1571 N N . ASP A 1 205 ? 11.035 -11.504 -10.724 1.00 87.06 205 ASP A N 1
ATOM 1572 C CA . ASP A 1 205 ? 12.420 -11.947 -10.532 1.00 87.06 205 ASP A CA 1
ATOM 1573 C C . ASP A 1 205 ? 13.458 -10.867 -10.903 1.00 87.06 205 ASP A C 1
ATOM 1575 O O . ASP A 1 205 ? 14.655 -11.152 -10.928 1.00 87.06 205 ASP A O 1
ATOM 1579 N N . GLY A 1 206 ? 13.006 -9.647 -11.217 1.00 89.00 206 GLY A N 1
ATOM 1580 C CA . GLY A 1 206 ? 13.843 -8.529 -11.658 1.00 89.00 206 GLY A CA 1
ATOM 1581 C C . GLY A 1 206 ? 14.251 -8.589 -13.134 1.00 89.00 206 GLY A C 1
ATOM 1582 O O . GLY A 1 206 ? 14.938 -7.693 -13.620 1.00 89.00 206 GLY A O 1
ATOM 1583 N N . SER A 1 207 ? 13.847 -9.624 -13.879 1.00 93.94 207 SER A N 1
ATOM 1584 C CA . SER A 1 207 ? 14.159 -9.745 -15.306 1.00 93.94 207 SER A CA 1
ATOM 1585 C C . SER A 1 207 ? 13.207 -8.935 -16.193 1.00 93.94 207 SER A C 1
ATOM 1587 O O . SER A 1 207 ? 12.136 -8.501 -15.772 1.00 93.94 207 SER A O 1
ATOM 1589 N N . ASN A 1 208 ? 13.585 -8.768 -17.465 1.00 94.94 208 ASN A N 1
ATOM 1590 C CA . ASN A 1 208 ? 12.763 -8.134 -18.505 1.00 94.94 208 ASN A CA 1
ATOM 1591 C C . ASN A 1 208 ? 12.266 -6.725 -18.155 1.00 94.94 208 ASN A C 1
ATOM 1593 O O . ASN A 1 208 ? 11.137 -6.371 -18.489 1.00 94.94 208 ASN A O 1
ATOM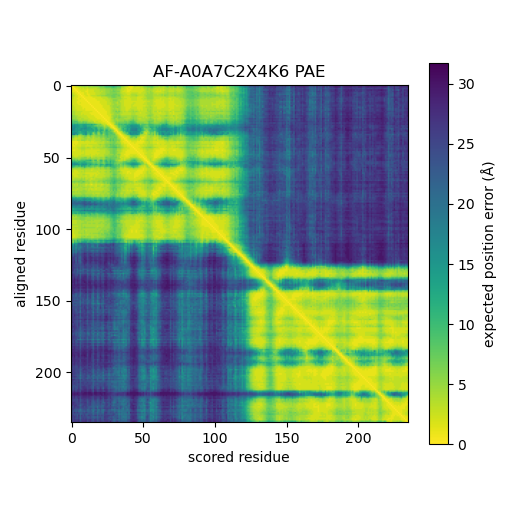 1597 N N . LEU A 1 209 ? 13.121 -5.917 -17.525 1.00 94.88 209 LEU A N 1
ATOM 1598 C CA . LEU A 1 209 ? 12.889 -4.483 -17.440 1.00 94.88 209 LEU A CA 1
ATOM 1599 C C . LEU A 1 209 ? 12.735 -3.901 -18.855 1.00 94.88 209 LEU A C 1
ATOM 1601 O O . LEU A 1 209 ? 13.630 -4.046 -19.692 1.00 94.88 209 LEU A O 1
ATOM 1605 N N . VAL A 1 210 ? 11.604 -3.256 -19.121 1.00 94.19 210 VAL A N 1
ATOM 1606 C CA . VAL A 1 210 ? 11.268 -2.686 -20.427 1.00 94.19 210 VAL A CA 1
ATOM 1607 C C . VAL A 1 210 ? 10.500 -1.377 -20.263 1.00 94.19 210 VAL A C 1
ATOM 1609 O O . VAL A 1 210 ? 9.603 -1.282 -19.427 1.00 94.19 210 VAL A O 1
ATOM 1612 N N . ASN A 1 211 ? 10.838 -0.379 -21.077 1.00 92.75 211 ASN A N 1
ATOM 1613 C CA . ASN A 1 211 ? 10.045 0.838 -21.219 1.00 92.75 211 ASN A CA 1
ATOM 1614 C C . ASN A 1 211 ? 8.833 0.536 -22.119 1.00 92.75 211 ASN A C 1
ATOM 1616 O O . ASN A 1 211 ? 8.998 0.072 -23.249 1.00 92.75 211 ASN A O 1
ATOM 1620 N N . LEU A 1 212 ? 7.620 0.730 -21.603 1.00 92.19 212 LEU A N 1
ATOM 1621 C CA . LEU A 1 212 ? 6.366 0.400 -22.286 1.00 92.19 212 LEU A CA 1
ATOM 1622 C C . LEU A 1 212 ? 5.799 1.575 -23.086 1.00 92.19 212 LEU A C 1
ATOM 1624 O O . LEU A 1 212 ? 4.984 1.342 -23.983 1.00 92.19 212 LEU A O 1
ATOM 1628 N N . THR A 1 213 ? 6.204 2.806 -22.773 1.00 89.00 213 THR A N 1
ATOM 1629 C CA . THR A 1 213 ? 5.620 4.027 -23.339 1.00 89.00 213 THR A CA 1
ATOM 1630 C C . THR A 1 213 ? 6.598 4.880 -24.116 1.00 89.00 213 THR A C 1
ATOM 1632 O O . THR A 1 213 ? 6.166 5.960 -24.458 1.00 89.00 213 THR A O 1
ATOM 1635 N N . GLU A 1 214 ? 7.801 4.386 -24.463 1.00 77.12 214 GLU A N 1
ATOM 1636 C CA . GLU A 1 214 ? 8.916 5.040 -25.199 1.00 77.12 214 GLU A CA 1
ATOM 1637 C C . GLU A 1 214 ? 8.484 6.032 -26.316 1.00 77.12 214 GLU A C 1
ATOM 1639 O O . GLU A 1 214 ? 8.668 5.804 -27.517 1.00 77.12 214 GLU A O 1
ATOM 1644 N N . VAL A 1 215 ? 7.869 7.149 -25.940 1.00 63.91 215 VAL A N 1
ATOM 1645 C CA . VAL A 1 215 ? 7.185 8.099 -26.811 1.00 63.91 215 VAL A CA 1
ATOM 1646 C C . VAL A 1 215 ? 7.564 9.470 -26.293 1.00 63.91 215 VAL A C 1
ATOM 1648 O O . VAL A 1 215 ? 7.110 9.940 -25.265 1.00 63.91 215 VAL A O 1
ATOM 1651 N N . SER A 1 216 ? 8.437 10.127 -27.044 1.00 59.94 216 SER A N 1
ATOM 1652 C CA . SER A 1 216 ? 9.036 11.387 -26.623 1.00 59.94 216 SER A CA 1
ATOM 1653 C C . SER A 1 216 ? 8.006 12.516 -26.488 1.00 59.94 216 SER A C 1
ATOM 1655 O O . SER A 1 216 ? 7.268 12.769 -27.454 1.00 59.94 216 SER A O 1
ATOM 1657 N N . ALA A 1 217 ? 8.124 13.280 -25.395 1.00 62.94 217 ALA A N 1
ATOM 1658 C CA . ALA A 1 217 ? 7.591 14.622 -25.136 1.00 62.94 217 ALA A CA 1
ATOM 1659 C C . ALA A 1 217 ? 6.303 14.756 -24.301 1.00 62.94 217 ALA A C 1
ATOM 1661 O O . ALA A 1 217 ? 5.727 15.853 -24.273 1.00 62.94 217 ALA A O 1
ATOM 1662 N N . VAL A 1 218 ? 5.847 13.704 -23.619 1.00 73.62 218 VAL A N 1
ATOM 1663 C CA . VAL A 1 218 ? 4.783 13.791 -22.605 1.00 73.62 218 VAL A CA 1
ATOM 1664 C C . VAL A 1 218 ? 5.185 12.921 -21.411 1.00 73.62 218 VAL A C 1
ATOM 1666 O O . VAL A 1 218 ? 5.916 11.962 -21.579 1.00 73.62 218 VAL A O 1
ATOM 1669 N N . ASN A 1 219 ? 4.767 13.298 -20.201 1.00 80.31 219 ASN A N 1
ATOM 1670 C CA . ASN A 1 219 ? 4.930 12.439 -19.030 1.00 80.31 219 ASN A CA 1
ATOM 1671 C C . ASN A 1 219 ? 3.772 11.443 -18.984 1.00 80.31 219 ASN A C 1
ATOM 1673 O O . ASN A 1 219 ? 2.626 11.880 -18.855 1.00 80.31 219 ASN A O 1
ATOM 1677 N N . GLU A 1 220 ? 4.072 10.150 -19.000 1.00 84.50 220 GLU A N 1
ATOM 1678 C CA . GLU A 1 220 ? 3.134 9.068 -18.736 1.00 84.50 220 GLU A CA 1
ATOM 1679 C C . GLU A 1 220 ? 3.308 8.517 -17.318 1.00 84.50 220 GLU A C 1
ATOM 1681 O O . GLU A 1 220 ? 4.403 8.271 -16.811 1.00 84.50 220 GLU A O 1
ATOM 1686 N N . SER A 1 221 ? 2.186 8.321 -16.638 1.00 79.88 221 SER A N 1
ATOM 1687 C CA . SER A 1 221 ? 2.161 8.026 -15.212 1.00 79.88 221 SER A CA 1
ATOM 1688 C C . SER A 1 221 ? 0.948 7.192 -14.811 1.00 79.88 221 SER A C 1
ATOM 1690 O O . SER A 1 221 ? 0.068 6.906 -15.623 1.00 79.88 221 SER A O 1
ATOM 1692 N N . HIS A 1 222 ? 0.897 6.812 -13.531 1.00 74.38 222 HIS A N 1
ATOM 1693 C CA . HIS A 1 222 ? -0.234 6.105 -12.918 1.00 74.38 222 HIS A CA 1
ATOM 1694 C C . HIS A 1 222 ? -0.671 4.857 -13.711 1.00 74.38 222 HIS A C 1
ATOM 1696 O O . HIS A 1 222 ? -1.834 4.763 -14.118 1.00 74.38 222 HIS A O 1
ATOM 1702 N N . PRO A 1 223 ? 0.248 3.906 -13.968 1.00 78.00 223 PRO A N 1
ATOM 1703 C CA . PRO A 1 223 ? -0.105 2.686 -14.672 1.00 78.00 223 PRO A CA 1
ATOM 1704 C C . PRO A 1 223 ? -1.135 1.871 -13.884 1.00 78.00 223 PRO A C 1
ATOM 1706 O O . PRO A 1 223 ? -1.030 1.756 -12.665 1.00 78.00 223 PRO A O 1
ATOM 1709 N N . ASP A 1 224 ? -2.088 1.251 -14.580 1.00 79.25 224 ASP A N 1
ATOM 1710 C CA . ASP A 1 224 ? -3.013 0.277 -13.993 1.00 79.25 224 ASP A CA 1
ATOM 1711 C C . ASP A 1 224 ? -3.327 -0.859 -14.972 1.00 79.25 224 ASP A C 1
ATOM 1713 O O . ASP A 1 224 ? -3.439 -0.659 -16.186 1.00 79.25 224 ASP A O 1
ATOM 1717 N N . TRP A 1 225 ? -3.450 -2.075 -14.447 1.00 73.00 225 TRP A N 1
ATOM 1718 C CA . TRP A 1 225 ? -3.664 -3.274 -15.253 1.00 73.00 225 TRP A CA 1
ATOM 1719 C C . TRP A 1 225 ? -5.152 -3.537 -15.464 1.00 73.00 225 TRP A C 1
ATOM 1721 O O . TRP A 1 225 ? -5.974 -3.414 -14.557 1.00 73.00 225 TRP A O 1
ATOM 1731 N N . SER A 1 226 ? -5.514 -4.006 -16.658 1.00 69.88 226 SER A N 1
ATOM 1732 C CA . SER A 1 226 ? -6.835 -4.587 -16.872 1.00 69.88 226 SER A CA 1
ATOM 1733 C C . SER A 1 226 ? -7.038 -5.815 -15.969 1.00 69.88 226 SER A C 1
ATOM 1735 O O . SER A 1 226 ? -6.074 -6.518 -15.662 1.00 69.88 226 SER A O 1
ATOM 1737 N N . PRO A 1 227 ? -8.285 -6.155 -15.582 1.00 70.38 227 PRO A N 1
ATOM 1738 C CA . PRO A 1 227 ? -8.545 -7.292 -14.691 1.00 70.38 227 PRO A CA 1
ATOM 1739 C C . PRO A 1 227 ? -8.045 -8.651 -15.206 1.00 70.38 227 PRO A C 1
ATOM 1741 O O . PRO A 1 227 ? -7.866 -9.578 -14.423 1.00 70.38 227 PRO A O 1
ATOM 1744 N N . ASP A 1 228 ? -7.856 -8.782 -16.521 1.00 71.31 228 ASP A N 1
ATOM 1745 C CA . ASP A 1 228 ? -7.311 -9.974 -17.176 1.00 71.31 228 ASP A CA 1
ATOM 1746 C C . ASP A 1 228 ? -5.784 -9.926 -17.378 1.00 71.31 228 ASP A C 1
ATOM 1748 O O . ASP A 1 228 ? -5.229 -10.851 -17.964 1.00 71.31 228 ASP A O 1
ATOM 1752 N N . GLY A 1 229 ? -5.108 -8.861 -16.933 1.00 78.12 229 GLY A N 1
ATOM 1753 C CA . G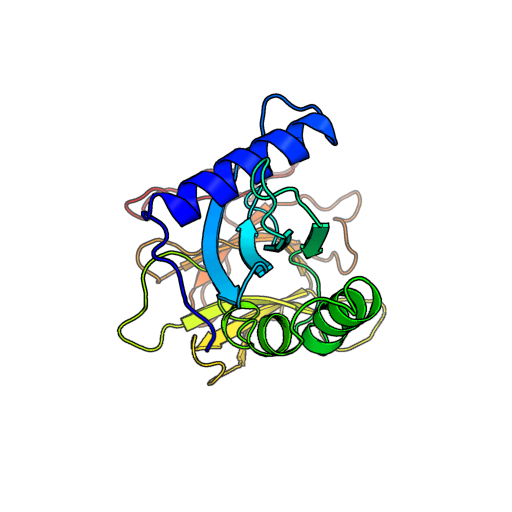LY A 1 229 ? -3.656 -8.679 -17.032 1.00 78.12 229 GLY A CA 1
ATOM 1754 C C . GLY A 1 229 ? -3.121 -8.456 -18.452 1.00 78.12 229 GLY A C 1
ATOM 1755 O O . GLY A 1 229 ? -1.908 -8.425 -18.655 1.00 78.12 229 GLY A O 1
ATOM 1756 N N . GLN A 1 230 ? -3.993 -8.316 -19.455 1.00 85.38 230 GLN A N 1
ATOM 1757 C CA . GLN A 1 230 ? -3.574 -8.233 -20.858 1.00 85.38 230 GLN A CA 1
ATOM 1758 C C . GLN A 1 230 ? -3.287 -6.810 -21.339 1.00 85.38 230 GLN A C 1
ATOM 1760 O O . GLN A 1 230 ? -2.629 -6.637 -22.364 1.00 85.38 230 GLN A O 1
ATOM 1765 N N . GLN A 1 231 ? -3.804 -5.798 -20.648 1.00 84.50 231 GLN A N 1
ATOM 1766 C CA . GLN A 1 231 ? -3.679 -4.397 -21.032 1.00 84.50 231 GLN A CA 1
ATOM 1767 C C . GLN A 1 231 ? -3.238 -3.560 -19.840 1.00 84.50 231 GLN A C 1
ATOM 1769 O O . GLN A 1 231 ? -3.550 -3.878 -18.694 1.00 84.50 231 GLN A O 1
ATOM 1774 N N . LEU A 1 232 ? -2.543 -2.471 -20.145 1.00 82.19 232 LEU A N 1
ATOM 1775 C CA . LEU A 1 232 ? -2.133 -1.462 -19.186 1.00 82.19 232 LEU A CA 1
ATOM 1776 C C . LEU A 1 232 ? -2.695 -0.115 -19.645 1.00 82.19 232 LEU A C 1
ATOM 1778 O O . LEU A 1 232 ? -2.561 0.236 -20.820 1.00 82.19 232 LEU A O 1
ATOM 1782 N N . VAL A 1 233 ? -3.342 0.610 -18.739 1.00 80.56 233 VAL A N 1
ATOM 1783 C CA . VAL A 1 233 ? -3.722 2.013 -18.937 1.00 80.56 233 VAL A CA 1
ATOM 1784 C C . VAL A 1 233 ? -2.736 2.909 -18.202 1.00 80.56 233 VAL A C 1
ATOM 1786 O O . VAL A 1 233 ? -2.146 2.487 -17.214 1.00 80.56 233 VAL A O 1
ATOM 1789 N N . PHE A 1 234 ? -2.554 4.127 -18.698 1.00 81.69 234 PHE A N 1
ATOM 1790 C CA . PHE A 1 234 ? -1.676 5.145 -18.127 1.00 81.69 234 PHE A CA 1
ATOM 1791 C C . PHE A 1 234 ? -2.199 6.534 -18.511 1.00 81.69 234 PHE A C 1
ATOM 1793 O O . PHE A 1 234 ? -3.019 6.652 -19.433 1.00 81.69 234 PHE A O 1
ATOM 1800 N N . GLY A 1 235 ? -1.776 7.557 -17.770 1.00 73.00 235 GLY A N 1
ATOM 1801 C CA . GLY A 1 235 ? -2.250 8.937 -17.901 1.00 73.00 235 GLY A CA 1
ATOM 1802 C C . GLY A 1 235 ? -1.144 9.957 -18.066 1.00 73.00 235 GLY A C 1
ATOM 1803 O O . GLY A 1 235 ? -0.022 9.685 -17.583 1.00 73.00 235 GLY A O 1
#

Sequence (235 aa):
MIERLQPDSAEAQQILDEFVANYKEQYPTEYMGMAILHRVDRLGEWSVVTGSIAGEGKDIIAARKTSQGYPITEFIHIMPLESPEGLEIRVIQPLLEKLPEAPQALFTCLDQAWLMASGYSSQPSSVSLLAYIGTDDGTMEGVTEIYTLLSDGSNHSVLLHEPMLILGLVSSPDGERIAFSGCPGSLVNNCLPDEDLDVWGVNWDGSNLVNLTEVSAVNESHPDWSPDGQQLVFG

Radius of gyration: 19.5 Å; Cα contacts (8 Å, |Δi|>4): 448; chains: 1; bounding box: 47×38×54 Å

Solvent-accessible surface area (backbone atoms only — not comparable to full-atom values): 13611 Å² total; per-residue (Å²): 123,81,43,75,52,54,77,88,35,73,67,46,45,50,45,49,54,46,40,49,53,54,48,40,70,77,55,78,64,94,87,72,49,76,64,39,84,75,46,40,38,33,53,88,56,36,35,41,37,36,33,12,51,81,70,69,38,44,31,43,36,36,26,44,58,54,99,90,43,40,54,76,71,48,77,46,81,43,62,68,83,63,58,79,82,60,45,66,57,66,54,42,49,55,50,50,70,74,39,71,89,52,66,63,67,68,55,77,60,56,53,79,46,59,82,70,51,70,77,82,95,64,89,68,96,57,85,44,83,40,66,49,70,41,64,60,97,78,60,96,64,38,32,30,26,35,31,31,29,30,47,80,71,44,79,69,44,81,42,42,86,51,70,18,32,66,44,59,74,37,69,31,75,82,66,60,39,35,36,24,20,36,18,71,79,15,37,49,104,54,65,47,101,89,46,56,36,29,34,29,36,30,32,76,85,44,46,75,71,41,75,75,52,92,55,92,92,55,65,33,32,68,47,45,60,39,92,82,48,81,46,72,49,66,79

Nearest PDB structures (foldseek):
  2w8b-assembly1_A  TM=5.667E-01  e=3.758E-05  Escherichia coli
  4pwz-assembly1_A  TM=2.658E-01  e=5.622E-06  Yersinia pestis CO92
  2ivz-assembly2_B  TM=2.475E-01  e=7.375E-06  Escherichia coli
  6pnv-assembly1_A  TM=2.909E-01  e=1.856E-05  Salmonella enterica subsp. enterica serovar Typhimurium str. LT2-4
  2ivz-assembly3_C  TM=2.822E-01  e=1.856E-05  Escherichia coli

Secondary structure (DSSP, 8-state):
--EEE-TTSHHHHHHHHHHHHHHHHHS--SS-S-SEEEEEEEETTEEEEEEESSSSSEEEEEEE-BTTB--EEEEEEE-TTS-STTHHHHHHHHHHHH-TTS-HHHHHTS-HHHHH--S-SS--SS--EEEEEEE-SS-SS--EEEEEEETTS-S-EEEEE-SEEEEEEEE-TTSSEEEEEEEET--SSS--TT---EEEEEETTS---EES---TTS-----EE-TTSS-EE--

Foldseek 3Di:
DKDWDDCPDPQNVQLQVQVQVLVCVVPPDPPWGFPFWDTWIDDPQKIWTWGHTNLQWIKIWIWGQDPVGTHTQDIDTGGQADDLVCVLVVPLVVCCVSCVVDDSVNSVPPDNLVNVDDDDDDPDPDKDKDKGWYWPDDDPLTFIFIWMAISVRHDIDTLGTASWDWAQWDAQLVQFKIKTWIWHNRSDPDHDPQTATFIWMATSNNPDIDTPGPDPDYHWGNWDADNVRPDIDID

pLDDT: mean 70.7, std 15.81, range [30.17, 94.94]